Protein AF-A0A835L0Y3-F1 (afdb_monomer_lite)

Structure (mmCIF, N/CA/C/O backbone):
data_AF-A0A835L0Y3-F1
#
_entry.id   AF-A0A835L0Y3-F1
#
loop_
_atom_site.group_PDB
_atom_site.id
_atom_site.type_symbol
_atom_site.label_atom_id
_atom_site.label_alt_id
_atom_site.label_comp_id
_atom_site.label_asym_id
_atom_site.label_entity_id
_atom_site.label_seq_id
_atom_site.pdbx_PDB_ins_code
_atom_site.Cartn_x
_atom_site.Cartn_y
_atom_site.Cartn_z
_atom_site.occupancy
_atom_site.B_iso_or_equiv
_atom_site.auth_seq_id
_atom_site.auth_comp_id
_atom_site.auth_asym_id
_atom_site.auth_atom_id
_atom_site.pdbx_PDB_model_num
ATOM 1 N N . MET A 1 1 ? 24.822 -37.775 37.717 1.00 41.75 1 MET A N 1
ATOM 2 C CA . MET A 1 1 ? 25.473 -37.536 36.412 1.00 41.75 1 MET A CA 1
ATOM 3 C C . MET A 1 1 ? 24.398 -37.108 35.426 1.00 41.75 1 MET A C 1
ATOM 5 O O . MET A 1 1 ? 23.699 -37.957 34.896 1.00 41.75 1 MET A O 1
ATOM 9 N N . VAL A 1 2 ? 24.185 -35.800 35.273 1.00 48.69 2 VAL A N 1
ATOM 10 C CA . VAL A 1 2 ? 23.229 -35.244 34.305 1.00 48.69 2 VAL A CA 1
ATOM 11 C C . VAL A 1 2 ? 24.049 -34.818 33.095 1.00 48.69 2 VAL A C 1
ATOM 13 O O . VAL A 1 2 ? 24.889 -33.929 33.202 1.00 48.69 2 VAL A O 1
ATOM 16 N N . SER A 1 3 ? 23.870 -35.532 31.986 1.00 48.91 3 SER A N 1
ATOM 17 C CA . SER A 1 3 ? 24.517 -35.247 30.707 1.00 48.91 3 SER A CA 1
ATOM 18 C C . SER A 1 3 ? 24.007 -33.905 30.180 1.00 48.91 3 SER A C 1
ATOM 20 O O . SER A 1 3 ? 22.864 -33.796 29.741 1.00 48.91 3 SER A O 1
ATOM 22 N N . SER A 1 4 ? 24.832 -32.862 30.273 1.00 51.03 4 SER A N 1
ATOM 23 C CA . SER A 1 4 ? 24.594 -31.594 29.589 1.00 51.03 4 SER A CA 1
ATOM 24 C C . SER A 1 4 ? 24.910 -31.790 28.107 1.00 51.03 4 SER A C 1
ATOM 26 O O . SER A 1 4 ? 26.070 -31.702 27.699 1.00 51.03 4 SER A O 1
ATOM 28 N N . SER A 1 5 ? 23.890 -32.096 27.304 1.00 54.34 5 SER A N 1
ATOM 29 C CA . SER A 1 5 ? 23.993 -32.109 25.847 1.00 54.34 5 SER A CA 1
ATOM 30 C C . SER A 1 5 ? 24.332 -30.700 25.363 1.00 54.34 5 SER A C 1
ATOM 32 O O . SER A 1 5 ? 23.491 -29.801 25.364 1.00 54.34 5 SER A O 1
ATOM 34 N N . VAL A 1 6 ? 25.592 -30.496 24.989 1.00 60.16 6 VAL A N 1
ATOM 35 C CA . VAL A 1 6 ? 26.064 -29.274 24.341 1.00 60.16 6 VAL A CA 1
ATOM 36 C C . VAL A 1 6 ? 25.454 -29.243 22.939 1.00 60.16 6 VAL A C 1
ATOM 38 O O . VAL A 1 6 ? 25.978 -29.853 22.011 1.00 60.16 6 VAL A O 1
ATOM 41 N N . GLU A 1 7 ? 24.305 -28.583 22.793 1.00 55.34 7 GLU A N 1
ATOM 42 C CA . GLU A 1 7 ? 23.709 -28.301 21.487 1.00 55.34 7 GLU A CA 1
ATOM 43 C C . GLU A 1 7 ? 24.643 -27.365 20.713 1.00 55.34 7 GLU A C 1
ATOM 45 O O . GLU A 1 7 ? 24.802 -26.185 21.036 1.00 55.34 7 GLU A O 1
ATOM 50 N N . ALA A 1 8 ? 25.303 -27.907 19.691 1.00 58.09 8 ALA A N 1
ATOM 51 C CA . ALA A 1 8 ? 26.101 -27.115 18.772 1.00 58.09 8 ALA A CA 1
ATOM 52 C C . ALA A 1 8 ? 25.169 -26.181 17.969 1.00 58.09 8 ALA A C 1
ATOM 54 O O . ALA A 1 8 ? 24.227 -26.662 17.333 1.00 58.09 8 ALA A O 1
ATOM 55 N N . PRO A 1 9 ? 25.398 -24.854 17.964 1.00 58.94 9 PRO A N 1
ATOM 56 C CA . PRO A 1 9 ? 24.519 -23.923 17.269 1.00 58.94 9 PRO A CA 1
ATOM 57 C C . PRO A 1 9 ? 24.603 -24.130 15.750 1.00 58.94 9 PRO A C 1
ATOM 59 O O . PRO A 1 9 ? 25.659 -23.946 15.140 1.00 58.94 9 PRO A O 1
ATOM 62 N N . LEU A 1 10 ? 23.473 -24.484 15.131 1.00 49.91 10 LEU A N 1
ATOM 63 C CA . LEU A 1 10 ? 23.337 -24.617 13.679 1.00 49.91 10 LEU A CA 1
ATOM 64 C C . LEU A 1 10 ? 23.513 -23.247 13.000 1.00 49.91 10 LEU A C 1
ATOM 66 O O . LEU A 1 10 ? 22.610 -22.410 12.987 1.00 49.91 10 LEU A O 1
ATOM 70 N N . LYS A 1 11 ? 24.692 -23.008 12.418 1.00 56.66 11 LYS A N 1
ATOM 71 C CA . LYS A 1 11 ? 24.980 -21.814 11.611 1.00 56.66 11 LYS A CA 1
ATOM 72 C C . LYS A 1 11 ? 24.536 -22.035 10.167 1.00 56.66 11 LYS A C 1
ATOM 74 O O . LYS A 1 11 ? 25.288 -22.560 9.350 1.00 56.66 11 LYS A O 1
ATOM 79 N N . PHE A 1 12 ? 23.325 -21.599 9.831 1.00 63.28 12 PHE A N 1
ATOM 80 C CA . PHE A 1 12 ? 22.887 -21.532 8.438 1.00 63.28 12 PHE A CA 1
ATOM 81 C C . PHE A 1 12 ? 23.390 -20.251 7.774 1.00 63.28 12 PHE A C 1
ATOM 83 O O . PHE A 1 12 ? 22.992 -19.144 8.133 1.00 63.28 12 PHE A O 1
ATOM 90 N N . HIS A 1 13 ? 24.247 -20.404 6.767 1.00 63.25 13 HIS A N 1
ATOM 91 C CA . HIS A 1 13 ? 24.752 -19.285 5.982 1.00 63.25 13 HIS A CA 1
ATOM 92 C C . HIS A 1 13 ? 23.723 -18.901 4.905 1.00 63.25 13 HIS A C 1
ATOM 94 O O . HIS A 1 13 ? 23.598 -19.570 3.877 1.00 63.25 13 HIS A O 1
ATOM 100 N N . LEU A 1 14 ? 22.957 -17.826 5.119 1.00 67.31 14 LEU A N 1
ATOM 101 C CA . LEU A 1 14 ? 21.959 -17.390 4.136 1.00 67.31 14 LEU A CA 1
ATOM 102 C C . LEU A 1 14 ? 22.608 -16.733 2.905 1.00 67.31 14 LEU A C 1
ATOM 104 O O . LEU A 1 14 ? 23.355 -15.748 3.000 1.00 67.31 14 LEU A O 1
ATOM 108 N N . LYS A 1 15 ? 22.249 -17.236 1.716 1.00 74.88 15 LYS A N 1
ATOM 109 C CA . LYS A 1 15 ? 22.626 -16.638 0.426 1.00 74.88 15 LYS A CA 1
ATOM 110 C C . LYS A 1 15 ? 22.086 -15.199 0.323 1.00 74.88 15 LYS A C 1
ATOM 112 O O . LYS A 1 15 ? 20.964 -14.903 0.727 1.00 74.88 15 LYS A O 1
ATOM 117 N N . LYS A 1 16 ? 22.893 -14.301 -0.257 1.00 72.25 16 LYS A N 1
ATOM 118 C CA . LYS A 1 16 ? 22.625 -12.855 -0.427 1.00 72.25 16 LYS A CA 1
ATOM 119 C C . LYS A 1 16 ? 21.210 -12.481 -0.936 1.00 72.25 16 LYS A C 1
ATOM 121 O O . LYS A 1 16 ? 20.654 -11.548 -0.365 1.00 72.25 16 LYS A O 1
ATOM 126 N N . PRO A 1 17 ? 20.592 -13.173 -1.918 1.00 59.88 17 PRO A N 1
ATOM 127 C CA . PRO A 1 17 ? 19.244 -12.813 -2.380 1.00 59.88 17 PRO A CA 1
ATOM 128 C C . PRO A 1 17 ? 18.149 -13.094 -1.341 1.00 59.88 17 PRO A C 1
ATOM 130 O O . PRO A 1 17 ? 17.246 -12.284 -1.163 1.00 59.88 17 PRO A O 1
ATOM 133 N N . ILE A 1 18 ? 18.269 -14.186 -0.581 1.00 61.81 18 ILE A N 1
ATOM 134 C CA . ILE A 1 18 ? 17.308 -14.539 0.475 1.00 61.81 18 ILE A CA 1
ATOM 135 C C . ILE A 1 18 ? 17.355 -13.480 1.590 1.00 61.81 18 ILE A C 1
ATOM 137 O O . ILE A 1 18 ? 16.333 -13.062 2.117 1.00 61.81 18 ILE A O 1
ATOM 141 N N . ARG A 1 19 ? 18.542 -12.944 1.886 1.00 67.75 19 ARG A N 1
ATOM 142 C CA . ARG A 1 19 ? 18.742 -11.865 2.868 1.00 67.75 19 ARG A CA 1
ATOM 143 C C . ARG A 1 19 ? 18.022 -10.566 2.502 1.00 67.75 19 ARG A C 1
ATOM 145 O O . ARG A 1 19 ? 17.471 -9.910 3.379 1.00 67.75 19 ARG A O 1
ATOM 152 N N . GLN A 1 20 ? 18.033 -10.198 1.221 1.00 65.25 20 GLN A N 1
ATOM 153 C CA . GLN A 1 20 ? 17.333 -9.004 0.739 1.00 65.25 20 GLN A CA 1
ATOM 154 C C . GLN A 1 20 ? 15.809 -9.164 0.819 1.00 65.25 20 GLN A C 1
ATOM 156 O O . GLN A 1 20 ? 15.119 -8.175 1.042 1.00 65.25 20 GLN A O 1
ATOM 161 N N . LEU A 1 21 ? 15.303 -10.400 0.732 1.00 61.97 21 LEU A N 1
ATOM 162 C CA . LEU A 1 21 ? 13.888 -10.720 0.925 1.00 61.97 21 LEU A CA 1
ATOM 163 C C . LEU A 1 21 ? 13.442 -10.535 2.389 1.00 61.97 21 LEU A C 1
ATOM 165 O O . LEU A 1 21 ? 12.365 -10.007 2.650 1.00 61.97 21 LEU A O 1
ATOM 169 N N . PHE A 1 22 ? 14.279 -10.931 3.355 1.00 62.97 22 PHE A N 1
ATOM 170 C CA . PHE A 1 22 ? 13.929 -10.883 4.782 1.00 62.97 22 PHE A CA 1
ATOM 171 C C . PHE A 1 22 ? 14.139 -9.520 5.446 1.00 62.97 22 PHE A C 1
ATOM 173 O O . PHE A 1 22 ? 13.578 -9.284 6.510 1.00 62.97 22 PHE A O 1
ATOM 180 N N . TYR A 1 23 ? 14.907 -8.609 4.848 1.00 64.06 23 TYR A N 1
ATOM 181 C CA . TYR A 1 23 ? 15.166 -7.278 5.411 1.00 64.06 23 TYR A CA 1
ATOM 182 C C . TYR A 1 23 ? 13.898 -6.439 5.686 1.00 64.06 23 TYR A C 1
ATOM 184 O O . TYR A 1 23 ? 13.753 -5.944 6.805 1.00 64.06 23 TYR A O 1
ATOM 192 N N . PRO A 1 24 ? 12.946 -6.299 4.741 1.00 55.53 24 PRO A N 1
ATOM 193 C CA . PRO A 1 24 ? 11.691 -5.585 4.991 1.00 55.53 24 PRO A CA 1
ATOM 194 C C . PRO A 1 24 ? 10.807 -6.303 6.019 1.00 55.53 24 PRO A C 1
ATOM 196 O O . PRO A 1 24 ? 10.151 -5.647 6.820 1.00 55.53 24 PRO A O 1
ATOM 199 N N . PHE A 1 25 ? 10.846 -7.638 6.062 1.00 54.88 25 PHE A N 1
ATOM 200 C CA . PHE A 1 25 ? 10.122 -8.434 7.057 1.00 54.88 25 PHE A CA 1
ATOM 201 C C . PHE A 1 25 ? 10.717 -8.284 8.465 1.00 54.88 25 PHE A C 1
ATOM 203 O O . PHE A 1 25 ? 9.983 -8.187 9.441 1.00 54.88 25 PHE A O 1
ATOM 210 N N . HIS A 1 26 ? 12.046 -8.215 8.574 1.00 62.00 26 HIS A N 1
ATOM 211 C CA . HIS A 1 26 ? 12.768 -7.940 9.815 1.00 62.00 26 HIS A CA 1
ATOM 212 C C . HIS A 1 26 ? 12.519 -6.505 10.293 1.00 62.00 26 HIS A C 1
ATOM 214 O O . HIS A 1 26 ? 12.329 -6.291 11.485 1.00 62.00 26 HIS A O 1
ATOM 220 N N . LEU A 1 27 ? 12.451 -5.532 9.375 1.00 59.28 27 LEU A N 1
ATOM 221 C CA . LEU A 1 27 ? 12.036 -4.161 9.681 1.00 59.28 27 LEU A CA 1
ATOM 222 C C . LEU A 1 27 ? 10.593 -4.128 10.206 1.00 59.28 27 LEU A C 1
ATOM 224 O O . LEU A 1 27 ? 10.334 -3.494 11.222 1.00 59.28 27 LEU A O 1
ATOM 228 N N . LEU A 1 28 ? 9.674 -4.860 9.566 1.00 50.12 28 LEU A N 1
ATOM 229 C CA . LEU A 1 28 ? 8.293 -5.001 10.030 1.00 50.12 28 LEU A CA 1
ATOM 230 C C . LEU A 1 28 ? 8.248 -5.637 11.427 1.00 50.12 28 LEU A C 1
ATOM 232 O O . LEU A 1 28 ? 7.673 -5.059 12.336 1.00 50.12 28 LEU A O 1
ATOM 236 N N . LEU A 1 29 ? 8.910 -6.775 11.642 1.00 57.97 29 LEU A N 1
ATOM 237 C CA . LEU A 1 29 ? 8.984 -7.454 12.946 1.00 57.97 29 LEU A CA 1
ATOM 238 C C . LEU A 1 29 ? 9.606 -6.577 14.044 1.00 57.97 29 LEU A C 1
ATOM 240 O O . LEU A 1 29 ? 9.209 -6.677 15.205 1.00 57.97 29 LEU A O 1
ATOM 244 N N . PHE A 1 30 ? 10.557 -5.716 13.676 1.00 59.00 30 PHE A N 1
ATOM 245 C CA . PHE A 1 30 ? 11.152 -4.717 14.559 1.00 59.00 30 PHE A CA 1
ATOM 246 C C . PHE A 1 30 ? 10.149 -3.610 14.921 1.00 59.00 30 PHE A C 1
ATOM 248 O O . PHE A 1 30 ? 10.038 -3.252 16.090 1.00 59.00 30 PHE A O 1
ATOM 255 N N . ILE A 1 31 ? 9.363 -3.129 13.950 1.00 50.25 31 ILE A N 1
ATOM 256 C CA . ILE A 1 31 ? 8.259 -2.177 14.165 1.00 50.25 31 ILE A CA 1
ATOM 257 C C . ILE A 1 31 ? 7.150 -2.802 15.032 1.00 50.25 31 ILE A C 1
ATOM 259 O O . ILE A 1 31 ? 6.612 -2.139 15.914 1.00 50.25 31 ILE A O 1
ATOM 263 N N . PHE A 1 32 ? 6.857 -4.092 14.844 1.00 51.88 32 PHE A N 1
ATOM 264 C CA . PHE A 1 32 ? 5.859 -4.856 15.604 1.00 51.88 32 PHE A CA 1
ATOM 265 C C . PHE A 1 32 ? 6.377 -5.412 16.944 1.00 51.88 32 PHE A C 1
ATOM 267 O O . PHE A 1 32 ? 5.708 -6.240 17.560 1.00 51.88 32 PHE A O 1
ATOM 274 N N . LEU A 1 33 ? 7.546 -4.955 17.421 1.00 54.12 33 LEU A N 1
ATOM 275 C CA . LEU A 1 33 ? 8.107 -5.257 18.750 1.00 54.12 33 LEU A CA 1
ATOM 276 C C . LEU A 1 33 ? 8.243 -6.759 19.080 1.00 54.12 33 LEU A C 1
ATOM 278 O O . LEU A 1 33 ? 8.317 -7.131 20.251 1.00 54.12 33 LEU A O 1
ATOM 282 N N . SER A 1 34 ? 8.313 -7.640 18.077 1.00 53.84 34 SER A N 1
ATOM 283 C CA . SER A 1 34 ? 8.448 -9.085 18.308 1.00 53.84 34 SER A CA 1
ATOM 284 C C . SER A 1 34 ? 9.424 -9.782 17.350 1.00 53.84 34 SER A C 1
ATOM 286 O O . SER A 1 34 ? 9.078 -10.780 16.708 1.00 53.84 34 SER A O 1
ATOM 288 N N . PRO A 1 35 ? 10.683 -9.318 17.225 1.00 57.19 35 PRO A N 1
ATOM 289 C CA . PRO A 1 35 ? 11.667 -10.075 16.476 1.00 57.19 35 PRO A CA 1
ATOM 290 C C . PRO A 1 35 ? 12.078 -11.298 17.308 1.00 57.19 35 PRO A C 1
ATOM 292 O O . PRO A 1 35 ? 12.891 -11.201 18.224 1.00 57.19 35 PRO A O 1
ATOM 295 N N . LYS A 1 36 ? 11.547 -12.485 16.990 1.00 59.06 36 LYS A N 1
ATOM 296 C CA . LYS A 1 36 ? 12.079 -13.757 17.530 1.00 59.06 36 LYS A CA 1
ATOM 297 C C . LYS A 1 36 ? 13.539 -13.997 17.113 1.00 59.06 36 LYS A C 1
ATOM 299 O O . LYS A 1 36 ? 14.266 -14.718 17.794 1.00 59.06 36 LYS A O 1
ATOM 304 N N . PHE A 1 37 ? 13.975 -13.363 16.027 1.00 65.88 37 PHE A N 1
ATOM 305 C CA . PHE A 1 37 ? 15.277 -13.573 15.410 1.00 65.88 37 PHE A CA 1
ATOM 306 C C . PHE A 1 37 ? 15.929 -12.240 15.051 1.00 65.88 37 PHE A C 1
ATOM 308 O O . PHE A 1 37 ? 15.254 -11.343 14.548 1.00 65.88 37 PHE A O 1
ATOM 315 N N . LEU A 1 38 ? 17.234 -12.135 15.293 1.00 70.81 38 LEU A N 1
ATOM 316 C CA . LEU A 1 38 ? 18.065 -10.990 14.943 1.00 70.81 38 LEU A CA 1
ATOM 317 C C . LEU A 1 38 ? 19.067 -11.430 13.878 1.00 70.81 38 LEU A C 1
ATOM 319 O O . LEU A 1 38 ? 19.721 -12.463 14.023 1.00 70.81 38 LEU A O 1
ATOM 323 N N . ILE A 1 39 ? 19.177 -10.667 12.794 1.00 71.62 39 ILE A N 1
ATOM 324 C CA . ILE A 1 39 ? 20.156 -10.945 11.739 1.00 71.62 39 ILE A CA 1
ATOM 325 C C . ILE A 1 39 ? 21.363 -10.034 11.970 1.00 71.62 39 ILE A C 1
ATOM 327 O O . ILE A 1 39 ? 21.344 -8.871 11.574 1.00 71.62 39 ILE A O 1
ATOM 331 N N . ILE A 1 40 ? 22.407 -10.562 12.612 1.00 76.94 40 ILE A N 1
ATOM 332 C CA . ILE A 1 40 ? 23.705 -9.888 12.776 1.00 76.94 40 ILE A CA 1
ATOM 333 C C . ILE A 1 40 ? 24.759 -10.701 12.026 1.00 76.94 40 ILE A C 1
ATOM 335 O O . ILE A 1 40 ? 24.821 -11.923 12.157 1.00 76.94 40 ILE A O 1
ATOM 339 N N . ASP A 1 41 ? 25.562 -10.027 11.202 1.00 77.31 41 ASP A N 1
ATOM 340 C CA . ASP A 1 41 ? 26.718 -10.609 10.507 1.00 77.31 41 ASP A CA 1
ATOM 341 C C . ASP A 1 41 ? 26.416 -11.908 9.743 1.00 77.31 41 ASP A C 1
ATOM 343 O O . ASP A 1 41 ? 27.164 -12.884 9.771 1.00 77.31 41 ASP A O 1
ATOM 347 N N . ASN A 1 42 ? 25.300 -11.910 9.007 1.00 73.94 42 ASN A N 1
ATOM 348 C CA . ASN A 1 42 ? 24.834 -13.030 8.175 1.00 73.94 42 ASN A CA 1
ATOM 349 C C . ASN A 1 42 ? 24.405 -14.289 8.942 1.00 73.94 42 ASN A C 1
ATOM 351 O O . ASN A 1 42 ? 24.112 -15.300 8.302 1.00 73.94 42 ASN A O 1
ATOM 355 N N . CYS A 1 43 ? 24.325 -14.229 10.270 1.00 67.00 43 CYS A N 1
ATOM 356 C CA . CYS A 1 43 ? 23.800 -15.302 11.101 1.00 67.00 43 CYS A CA 1
ATOM 357 C C . CYS A 1 43 ? 22.434 -14.905 11.668 1.00 67.00 43 CYS A C 1
ATOM 359 O O . CYS A 1 43 ? 22.235 -13.780 12.124 1.00 67.00 43 CYS A O 1
ATOM 361 N N . ILE A 1 44 ? 21.490 -15.847 11.639 1.00 68.62 44 ILE A N 1
ATOM 362 C CA . ILE A 1 44 ? 20.220 -15.721 12.355 1.00 68.62 44 ILE A CA 1
ATOM 363 C C . ILE A 1 44 ? 20.493 -16.165 13.788 1.00 68.62 44 ILE A C 1
ATOM 365 O O . ILE A 1 44 ? 20.689 -17.353 14.041 1.00 68.62 44 ILE A O 1
ATOM 369 N N . THR A 1 45 ? 20.549 -15.221 14.719 1.00 70.06 45 THR A N 1
ATOM 370 C CA . THR A 1 45 ? 20.686 -15.523 16.144 1.00 70.06 45 THR A CA 1
ATOM 371 C C . THR A 1 45 ? 19.340 -15.326 16.834 1.00 70.06 45 THR A C 1
ATOM 373 O O . THR A 1 45 ? 18.594 -14.386 16.547 1.00 70.06 45 THR A O 1
ATOM 376 N N . ALA A 1 46 ? 18.979 -16.260 17.717 1.00 67.69 46 ALA A N 1
ATOM 377 C CA . ALA A 1 46 ? 17.803 -16.098 18.562 1.00 67.69 46 ALA A CA 1
ATOM 378 C C . ALA A 1 46 ? 18.028 -14.894 19.484 1.00 67.69 46 ALA A C 1
ATOM 380 O O . ALA A 1 46 ? 19.103 -14.748 20.074 1.00 67.69 46 ALA A O 1
ATOM 381 N N . ASN A 1 47 ? 17.032 -14.014 19.584 1.00 67.62 47 ASN A N 1
ATOM 382 C CA . ASN A 1 47 ? 17.171 -12.807 20.386 1.00 67.62 47 ASN A CA 1
ATOM 383 C C . ASN A 1 47 ? 17.391 -13.161 21.864 1.00 67.62 47 ASN A C 1
ATOM 385 O O . ASN A 1 47 ? 16.642 -13.935 22.459 1.00 67.62 47 ASN A O 1
ATOM 389 N N . GLY A 1 48 ? 18.439 -12.594 22.464 1.00 70.50 48 GLY A N 1
ATOM 390 C CA . GLY A 1 48 ? 18.771 -12.846 23.864 1.00 70.50 48 GLY A CA 1
ATOM 391 C C . GLY A 1 48 ? 17.713 -12.285 24.820 1.00 70.50 48 GLY A C 1
ATOM 392 O O . GLY A 1 48 ? 17.033 -11.306 24.506 1.00 70.50 48 GLY A O 1
ATOM 393 N N . LYS A 1 49 ? 17.630 -12.851 26.036 1.00 69.38 49 LYS A N 1
ATOM 394 C CA . LYS A 1 49 ? 16.680 -12.444 27.098 1.00 69.38 49 LYS A CA 1
ATOM 395 C C . LYS A 1 49 ? 16.596 -10.921 27.314 1.00 69.38 49 LYS A C 1
ATOM 397 O O . LYS A 1 49 ? 15.530 -10.416 27.641 1.00 69.38 49 LYS A O 1
ATOM 402 N N . ARG A 1 50 ? 17.688 -10.177 27.083 1.00 71.25 50 ARG A N 1
ATOM 403 C CA . ARG A 1 50 ? 17.737 -8.707 27.204 1.00 71.25 50 ARG A CA 1
ATOM 404 C C . ARG A 1 50 ? 16.813 -7.978 26.223 1.00 71.25 50 ARG A C 1
ATOM 406 O O . ARG A 1 50 ? 16.134 -7.050 26.640 1.00 71.25 50 ARG A O 1
ATOM 413 N N . VAL A 1 51 ? 16.750 -8.403 24.959 1.00 65.88 51 VAL A N 1
ATOM 414 C CA . VAL A 1 51 ? 15.880 -7.766 23.951 1.00 65.88 51 VAL A CA 1
ATOM 415 C C . VAL A 1 51 ? 14.414 -8.001 24.305 1.00 65.88 51 VAL A C 1
ATOM 417 O O . VAL A 1 51 ? 13.636 -7.058 24.278 1.00 65.88 51 VAL A O 1
ATOM 420 N N . CYS A 1 52 ? 14.078 -9.214 24.761 1.00 60.44 52 CYS A N 1
ATOM 421 C CA . CYS A 1 52 ? 12.734 -9.561 25.224 1.00 60.44 52 CYS A CA 1
ATOM 422 C C . CYS A 1 52 ? 12.280 -8.702 26.419 1.00 60.44 52 CYS A C 1
ATOM 424 O O . CYS A 1 52 ? 11.120 -8.297 26.479 1.00 60.44 52 CYS A O 1
ATOM 426 N N . ILE A 1 53 ? 13.189 -8.398 27.354 1.00 75.25 53 ILE A N 1
ATOM 427 C CA . ILE A 1 53 ? 12.913 -7.524 28.505 1.00 75.25 53 ILE A CA 1
ATOM 428 C C . ILE A 1 53 ? 12.675 -6.080 28.045 1.00 75.25 53 ILE A C 1
ATOM 430 O O . ILE A 1 53 ? 11.716 -5.459 28.489 1.00 75.25 53 ILE A O 1
ATOM 434 N N . VAL A 1 54 ? 13.492 -5.554 27.126 1.00 75.62 54 VAL A N 1
ATOM 435 C CA . VAL A 1 54 ? 13.313 -4.192 26.587 1.00 75.62 54 VAL A CA 1
ATOM 436 C C . VAL A 1 54 ? 11.984 -4.064 25.839 1.00 75.62 54 VAL A C 1
ATOM 438 O O . VAL A 1 54 ? 11.252 -3.102 26.060 1.00 75.62 54 VAL A O 1
ATOM 441 N N . THR A 1 55 ? 11.617 -5.051 25.016 1.00 59.66 55 THR A N 1
ATOM 442 C CA . THR A 1 55 ? 10.309 -5.069 24.343 1.00 59.66 55 THR A CA 1
ATOM 443 C C . THR A 1 55 ? 9.154 -5.219 25.330 1.00 59.66 55 THR A C 1
ATOM 445 O O . THR A 1 55 ? 8.154 -4.525 25.184 1.00 59.66 55 THR A O 1
ATOM 448 N N . ALA A 1 56 ? 9.286 -6.048 26.371 1.00 63.44 56 ALA A N 1
ATOM 449 C CA . ALA A 1 56 ? 8.259 -6.178 27.405 1.00 63.44 56 ALA A CA 1
ATOM 450 C C . ALA A 1 56 ? 8.055 -4.862 28.173 1.00 63.44 56 ALA A C 1
ATOM 452 O O . ALA A 1 56 ? 6.918 -4.459 28.398 1.00 63.44 56 ALA A O 1
ATOM 453 N N . LEU A 1 57 ? 9.136 -4.150 28.506 1.00 69.25 57 LEU A N 1
ATOM 454 C CA . LEU A 1 57 ? 9.068 -2.831 29.141 1.00 69.25 57 LEU A CA 1
ATOM 455 C C . LEU A 1 57 ? 8.431 -1.781 28.223 1.00 69.25 57 LEU A C 1
ATOM 457 O O . LEU A 1 57 ? 7.614 -0.992 28.691 1.00 69.25 57 LEU A O 1
ATOM 461 N N . ALA A 1 58 ? 8.735 -1.799 26.922 1.00 66.88 58 ALA A N 1
ATOM 462 C CA . ALA A 1 58 ? 8.089 -0.922 25.946 1.00 66.88 58 ALA A CA 1
ATOM 463 C C . ALA A 1 58 ? 6.581 -1.208 25.837 1.00 66.88 58 ALA A C 1
ATOM 465 O O . ALA A 1 58 ? 5.777 -0.279 25.836 1.00 66.88 58 ALA A O 1
ATOM 466 N N . VAL A 1 59 ? 6.181 -2.482 25.821 1.00 58.22 59 VAL A N 1
ATOM 467 C CA . VAL A 1 59 ? 4.768 -2.889 25.805 1.00 58.22 59 VAL A CA 1
ATOM 468 C C . VAL A 1 59 ? 4.063 -2.481 27.101 1.00 58.22 59 VAL A C 1
ATOM 470 O O . VAL A 1 59 ? 2.989 -1.893 27.038 1.00 58.22 59 VAL A O 1
ATOM 473 N N . ILE A 1 60 ? 4.673 -2.697 28.271 1.00 63.53 60 ILE A N 1
ATOM 474 C CA . ILE A 1 60 ? 4.134 -2.252 29.568 1.00 63.53 60 ILE A CA 1
ATOM 475 C C . ILE A 1 60 ? 3.990 -0.726 29.610 1.00 63.53 60 ILE A C 1
ATOM 477 O O . ILE A 1 60 ? 2.987 -0.219 30.113 1.00 63.53 60 ILE A O 1
ATOM 481 N N . PHE A 1 61 ? 4.946 0.014 29.049 1.00 70.31 61 PHE A N 1
ATOM 482 C CA . PHE A 1 61 ? 4.883 1.469 28.935 1.00 70.31 61 PHE A CA 1
ATOM 483 C C . PHE A 1 61 ? 3.732 1.917 28.023 1.00 70.31 61 PHE A C 1
ATOM 485 O O . PHE A 1 61 ? 2.951 2.786 28.406 1.00 70.31 61 PHE A O 1
ATOM 492 N N . PHE A 1 62 ? 3.547 1.270 26.869 1.00 58.41 62 PHE A N 1
ATOM 493 C CA . PHE A 1 62 ? 2.411 1.523 25.976 1.00 58.41 62 PHE A CA 1
ATOM 494 C C . PHE A 1 62 ? 1.065 1.184 26.630 1.00 58.41 62 PHE A C 1
ATOM 496 O O . PHE A 1 62 ? 0.132 1.984 26.556 1.00 58.41 62 PHE A O 1
ATOM 503 N N . ILE A 1 63 ? 0.957 0.046 27.322 1.00 53.59 63 ILE A N 1
ATOM 504 C CA . ILE A 1 63 ? -0.244 -0.344 28.074 1.00 53.59 63 ILE A CA 1
ATOM 505 C C . ILE A 1 63 ? -0.528 0.674 29.183 1.00 53.59 63 ILE A C 1
ATOM 507 O O . ILE A 1 63 ? -1.661 1.129 29.310 1.00 53.59 63 ILE A O 1
ATOM 511 N N . SER A 1 64 ? 0.494 1.110 29.923 1.00 61.44 64 SER A N 1
ATOM 512 C CA . SER A 1 64 ? 0.359 2.121 30.980 1.00 61.44 64 SER A CA 1
ATOM 513 C C . SER A 1 64 ? -0.084 3.477 30.425 1.00 61.44 64 SER A C 1
ATOM 515 O O . SER A 1 64 ? -0.970 4.107 30.996 1.00 61.44 64 SER A O 1
ATOM 517 N N . ILE A 1 65 ? 0.447 3.905 29.273 1.00 60.66 65 ILE A N 1
ATOM 518 C CA . ILE A 1 65 ? -0.014 5.107 28.559 1.00 60.66 65 ILE A CA 1
ATOM 519 C C . ILE A 1 65 ? -1.477 4.960 28.129 1.00 60.66 65 ILE A C 1
ATOM 521 O O . ILE A 1 65 ? -2.258 5.902 28.249 1.00 60.66 65 ILE A O 1
ATOM 525 N N . THR A 1 66 ? -1.871 3.785 27.645 1.00 46.88 66 THR A N 1
ATOM 526 C CA . THR A 1 66 ? -3.241 3.525 27.181 1.00 46.88 66 THR A CA 1
ATOM 527 C C . THR A 1 66 ? -4.227 3.495 28.354 1.00 46.88 66 THR A C 1
ATOM 529 O O . THR A 1 66 ? -5.306 4.078 28.272 1.00 46.88 66 THR A O 1
ATOM 532 N N . PHE A 1 67 ? -3.822 2.919 29.487 1.00 49.94 67 PHE A N 1
ATOM 533 C CA . PHE A 1 67 ? -4.577 2.909 30.739 1.00 49.94 67 PHE A CA 1
ATOM 534 C C . PHE A 1 67 ? -4.692 4.315 31.351 1.00 49.94 67 PHE A C 1
ATOM 536 O O . PHE A 1 67 ? -5.769 4.725 31.779 1.00 49.94 67 PHE A O 1
ATOM 543 N N . TYR A 1 68 ? -3.620 5.112 31.297 1.00 55.69 68 TYR A N 1
ATOM 544 C CA . TYR A 1 68 ? -3.632 6.522 31.694 1.00 55.69 68 TYR A CA 1
ATOM 545 C C . TYR A 1 68 ? -4.574 7.355 30.811 1.00 55.69 68 TYR A C 1
ATOM 547 O O . TYR A 1 68 ? -5.342 8.173 31.313 1.00 55.69 68 TYR A O 1
ATOM 555 N N . ARG A 1 69 ? -4.600 7.096 29.496 1.00 48.91 69 ARG A N 1
ATOM 556 C CA . ARG A 1 69 ? -5.551 7.711 28.550 1.00 48.91 69 ARG A CA 1
ATOM 557 C C . ARG A 1 69 ? -7.003 7.319 28.824 1.00 48.91 69 ARG A C 1
ATOM 559 O O . ARG A 1 69 ? -7.887 8.158 28.668 1.00 48.91 69 ARG A O 1
ATOM 566 N N . PHE A 1 70 ? -7.247 6.086 29.260 1.00 46.47 70 PHE A N 1
ATOM 567 C CA . PHE A 1 70 ? -8.569 5.615 29.674 1.00 46.47 70 PHE A CA 1
ATOM 568 C C . PHE A 1 70 ? -9.032 6.277 30.982 1.00 46.47 70 PHE A C 1
ATOM 570 O O . PHE A 1 70 ? -10.175 6.725 31.076 1.00 46.47 70 PHE A O 1
ATOM 577 N N . ALA A 1 71 ? -8.136 6.441 31.960 1.00 51.50 71 ALA A N 1
ATOM 578 C CA . ALA A 1 71 ? -8.406 7.193 33.188 1.00 51.50 71 ALA A CA 1
ATOM 579 C C . ALA A 1 71 ? -8.669 8.688 32.914 1.00 51.50 71 ALA A C 1
ATOM 581 O O . ALA A 1 71 ? -9.508 9.311 33.564 1.00 51.50 71 ALA A O 1
ATOM 582 N N . LEU A 1 72 ? -8.034 9.246 31.879 1.00 49.06 72 LEU A N 1
ATOM 583 C CA . LEU A 1 72 ? -8.295 10.597 31.384 1.00 49.06 72 LEU A CA 1
ATOM 584 C C . LEU A 1 72 ? -9.665 10.745 30.681 1.00 49.06 72 LEU A C 1
ATOM 586 O O . LEU A 1 72 ? -10.037 11.870 30.349 1.00 49.06 72 LEU A O 1
ATOM 590 N N . SER A 1 73 ? -10.432 9.661 30.462 1.00 48.66 73 SER A N 1
ATOM 591 C CA . SER A 1 73 ? -11.638 9.620 29.604 1.00 48.66 73 SER A CA 1
ATOM 592 C C . SER A 1 73 ? -12.781 10.586 29.973 1.00 48.66 73 SER A C 1
ATOM 594 O O . SER A 1 73 ? -13.636 10.878 29.138 1.00 48.66 73 SER A O 1
ATOM 596 N N . LYS A 1 74 ? -12.761 11.189 31.170 1.00 50.62 74 LYS A N 1
ATOM 597 C CA . LYS A 1 74 ? -13.675 12.286 31.553 1.00 50.62 74 LYS A CA 1
ATOM 598 C C . LYS A 1 74 ? -13.210 13.696 31.126 1.00 50.62 74 LYS A C 1
ATOM 600 O O . LYS A 1 74 ? -14.040 14.587 31.006 1.00 50.62 74 LYS A O 1
ATOM 605 N N . ILE A 1 75 ? -11.921 13.887 30.825 1.00 54.47 75 ILE A N 1
ATOM 606 C CA . ILE A 1 75 ? -11.287 15.098 30.236 1.00 54.47 75 ILE A CA 1
ATOM 607 C C . ILE A 1 75 ? -11.116 14.952 28.698 1.00 54.47 75 ILE A C 1
ATOM 609 O O . ILE A 1 75 ? -10.879 15.902 27.953 1.00 54.47 75 ILE A O 1
ATOM 613 N N . VAL A 1 76 ? -11.296 13.732 28.198 1.00 48.94 76 VAL A N 1
ATOM 614 C CA . VAL A 1 76 ? -10.986 13.233 26.847 1.00 48.94 76 VAL A CA 1
ATOM 615 C C . VAL A 1 76 ? -11.859 13.742 25.709 1.00 48.94 76 VAL A C 1
ATOM 617 O O . VAL A 1 76 ? -11.424 13.635 24.568 1.00 48.94 76 VAL A O 1
ATOM 620 N N . SER A 1 77 ? -13.003 14.383 25.960 1.00 55.34 77 SER A N 1
ATOM 621 C CA . SER A 1 77 ? -13.754 15.034 24.871 1.00 55.34 77 SER A CA 1
ATOM 622 C C . SER A 1 77 ? -12.899 16.076 24.141 1.00 55.34 77 SER A C 1
ATOM 624 O O . SER A 1 77 ? -12.946 16.155 22.921 1.00 55.34 77 SER A O 1
ATOM 626 N N . TRP A 1 78 ? -12.084 16.843 24.868 1.00 52.50 78 TRP A N 1
ATOM 627 C CA . TRP A 1 78 ? -11.234 17.879 24.276 1.00 52.50 78 TRP A CA 1
ATOM 628 C C . TRP A 1 78 ? -9.944 17.313 23.682 1.00 52.50 78 TRP A C 1
ATOM 630 O O . TRP A 1 78 ? -9.520 17.727 22.606 1.00 52.50 78 TRP A O 1
ATOM 640 N N . ASN A 1 79 ? -9.356 16.301 24.321 1.00 52.06 79 ASN A N 1
ATOM 641 C CA . ASN A 1 79 ? -8.141 15.667 23.811 1.00 52.06 79 ASN A CA 1
ATOM 642 C C . ASN A 1 79 ? -8.394 14.799 22.572 1.00 52.06 79 ASN A C 1
ATOM 644 O O . ASN A 1 79 ? -7.519 14.739 21.715 1.00 52.06 79 ASN A O 1
ATOM 648 N N . ILE A 1 80 ? -9.571 14.172 22.431 1.00 55.50 80 ILE A N 1
ATOM 649 C CA . ILE A 1 80 ? -9.957 13.491 21.183 1.00 55.50 80 ILE A CA 1
ATOM 650 C C . ILE A 1 80 ? -10.044 14.508 20.052 1.00 55.50 80 ILE A C 1
ATOM 652 O O . ILE A 1 80 ? -9.452 14.263 19.009 1.00 55.50 80 ILE A O 1
ATOM 656 N N . ILE A 1 81 ? -10.680 15.662 20.286 1.00 53.28 81 ILE A N 1
ATOM 657 C CA . ILE A 1 81 ? -10.795 16.733 19.287 1.00 53.28 81 ILE A CA 1
ATOM 658 C C . ILE A 1 81 ? -9.404 17.228 18.861 1.00 53.28 81 ILE A C 1
ATOM 660 O O . ILE A 1 81 ? -9.113 17.284 17.667 1.00 53.28 81 ILE A O 1
ATOM 664 N N . ILE A 1 82 ? -8.505 17.503 19.813 1.00 63.41 82 ILE A N 1
ATOM 665 C CA . ILE A 1 82 ? -7.129 17.937 19.518 1.00 63.41 82 ILE A CA 1
ATOM 666 C C . ILE A 1 82 ? -6.349 16.850 18.762 1.00 63.41 82 ILE A C 1
ATOM 668 O O . ILE A 1 82 ? -5.659 17.161 17.794 1.00 63.41 82 ILE A O 1
ATOM 672 N N . LEU A 1 83 ? -6.482 15.571 19.133 1.00 58.72 83 LEU A N 1
ATOM 673 C CA . LEU A 1 83 ? -5.837 14.473 18.406 1.00 58.72 83 LEU A CA 1
ATOM 674 C C . LEU A 1 83 ? -6.392 14.294 16.996 1.00 58.72 83 LEU A C 1
ATOM 676 O O . LEU A 1 83 ? -5.601 14.064 16.085 1.00 58.72 83 LEU A O 1
ATOM 680 N N . THR A 1 84 ? -7.704 14.432 16.799 1.00 57.62 84 THR A N 1
ATOM 681 C CA . THR A 1 84 ? -8.300 14.423 15.459 1.00 57.62 84 THR A CA 1
ATOM 682 C C . THR A 1 84 ? -7.831 15.613 14.632 1.00 57.62 84 THR A C 1
ATOM 684 O O . THR A 1 84 ? -7.570 15.437 13.450 1.00 57.62 84 THR A O 1
ATOM 687 N N . ILE A 1 85 ? -7.632 16.791 15.236 1.00 58.50 85 ILE A N 1
ATOM 688 C CA . ILE A 1 85 ? -7.082 17.969 14.550 1.00 58.50 85 ILE A CA 1
ATOM 689 C C . ILE A 1 85 ? -5.612 17.750 14.172 1.00 58.50 85 ILE A C 1
ATOM 691 O O . ILE A 1 85 ? -5.231 18.053 13.048 1.00 58.50 85 ILE A O 1
ATOM 695 N N . ILE A 1 86 ? -4.787 17.190 15.063 1.00 69.06 86 ILE A N 1
ATOM 696 C CA . ILE A 1 86 ? -3.379 16.868 14.768 1.00 69.06 86 ILE A CA 1
ATOM 697 C C . ILE A 1 86 ? -3.283 15.795 13.675 1.00 69.06 86 ILE A C 1
ATOM 699 O O . ILE A 1 86 ? -2.440 15.904 12.787 1.00 69.06 86 ILE A O 1
ATOM 703 N N . TRP A 1 87 ? -4.154 14.783 13.708 1.00 70.25 87 TRP A N 1
ATOM 704 C CA . TRP A 1 87 ? -4.259 13.777 12.648 1.00 70.25 87 TRP A CA 1
ATOM 705 C C . TRP A 1 87 ? -4.683 14.397 11.317 1.00 70.25 87 TRP A C 1
ATOM 707 O O . TRP A 1 87 ? -4.003 14.188 10.318 1.00 70.25 87 TRP A O 1
ATOM 717 N N . LEU A 1 88 ? -5.723 15.236 11.319 1.00 56.69 88 LEU A N 1
ATOM 718 C CA . LEU A 1 88 ? -6.165 15.985 10.142 1.00 56.69 88 LEU A CA 1
ATOM 719 C C . LEU A 1 88 ? -5.049 16.870 9.582 1.00 56.69 88 LEU A C 1
ATOM 721 O O . LEU A 1 88 ? -4.838 16.880 8.377 1.00 56.69 88 LEU A O 1
ATOM 725 N N . LEU A 1 89 ? -4.299 17.573 10.433 1.00 59.81 89 LEU A N 1
ATOM 726 C CA . LEU A 1 89 ? -3.151 18.389 10.027 1.00 59.81 89 LEU A CA 1
ATOM 727 C C . LEU A 1 89 ? -2.038 17.541 9.416 1.00 59.81 89 LEU A C 1
ATOM 729 O O . LEU A 1 89 ? -1.524 17.890 8.357 1.00 59.81 89 LEU A O 1
ATOM 733 N N . LYS A 1 90 ? -1.687 16.415 10.045 1.00 75.31 90 LYS A N 1
ATOM 734 C CA . LYS A 1 90 ? -0.703 15.473 9.500 1.00 75.31 90 LYS A CA 1
ATOM 735 C C . LYS A 1 90 ? -1.148 14.964 8.131 1.00 75.31 90 LYS A C 1
ATOM 737 O O . LYS A 1 90 ? -0.328 14.911 7.222 1.00 75.31 90 LYS A O 1
ATOM 742 N N . ASP A 1 91 ? -2.424 14.635 7.972 1.00 60.69 91 ASP A N 1
ATOM 743 C CA . ASP A 1 91 ? -2.966 14.132 6.714 1.00 60.69 91 ASP A CA 1
ATOM 744 C C . ASP A 1 91 ? -3.091 15.222 5.646 1.00 60.69 91 ASP A C 1
ATOM 746 O O . ASP A 1 91 ? -2.828 14.951 4.480 1.00 60.69 91 ASP A O 1
ATOM 750 N N . ILE A 1 92 ? -3.403 16.468 6.014 1.00 58.09 92 ILE A N 1
ATOM 751 C CA . ILE A 1 92 ? -3.341 17.616 5.098 1.00 58.09 92 ILE A CA 1
ATOM 752 C C . ILE A 1 92 ? -1.904 17.821 4.621 1.00 58.09 92 ILE A C 1
ATOM 754 O O . ILE A 1 92 ? -1.683 17.954 3.422 1.00 58.09 92 ILE A O 1
ATOM 758 N N . VAL A 1 93 ? -0.921 17.791 5.525 1.00 66.62 93 VAL A N 1
ATOM 759 C CA . VAL A 1 93 ? 0.501 17.908 5.167 1.00 66.62 93 VAL A CA 1
ATOM 760 C C . VAL A 1 93 ? 0.940 16.734 4.294 1.00 66.62 93 VAL A C 1
ATOM 762 O O . VAL A 1 93 ? 1.659 16.945 3.323 1.00 66.62 93 VAL A O 1
ATOM 765 N N . LEU A 1 94 ? 0.489 15.512 4.585 1.00 65.62 94 LEU A N 1
ATOM 766 C CA . LEU A 1 94 ? 0.837 14.319 3.814 1.00 65.62 94 LEU A CA 1
ATOM 767 C C . LEU A 1 94 ? 0.215 14.351 2.417 1.00 65.62 94 LEU A C 1
ATOM 769 O O . LEU A 1 94 ? 0.922 14.100 1.449 1.00 65.62 94 LEU A O 1
ATOM 773 N N . VAL A 1 95 ? -1.053 14.750 2.291 1.00 57.47 95 VAL A N 1
ATOM 774 C CA . VAL A 1 95 ? -1.718 14.965 0.996 1.00 57.47 95 VAL A CA 1
ATOM 775 C C . VAL A 1 95 ? -1.066 16.111 0.232 1.00 57.47 95 VAL A C 1
ATOM 777 O O . VAL A 1 95 ? -0.890 16.005 -0.975 1.00 57.47 95 VAL A O 1
ATOM 780 N N . PHE A 1 96 ? -0.664 17.190 0.904 1.00 56.31 96 PHE A N 1
ATOM 781 C CA . PHE A 1 96 ? 0.019 18.310 0.260 1.00 56.31 96 PHE A CA 1
ATOM 782 C C . PHE A 1 96 ? 1.408 17.905 -0.237 1.00 56.31 96 PHE A C 1
ATOM 784 O O . PHE A 1 96 ? 1.761 18.198 -1.375 1.00 56.31 96 PHE A O 1
ATOM 791 N N . LEU A 1 97 ? 2.171 17.161 0.568 1.00 65.44 97 LEU A N 1
ATOM 792 C CA . LEU A 1 97 ? 3.438 16.566 0.149 1.00 65.44 97 LEU A CA 1
ATOM 793 C C . LEU A 1 97 ? 3.219 15.595 -1.007 1.00 65.44 97 LEU A C 1
ATOM 795 O O . LEU A 1 97 ? 3.956 15.647 -1.979 1.00 65.44 97 LEU A O 1
ATOM 799 N N . GLN A 1 98 ? 2.196 14.748 -0.944 1.00 59.91 98 GLN A N 1
ATOM 800 C CA . GLN A 1 98 ? 1.880 13.786 -1.992 1.00 59.91 98 GLN A CA 1
ATOM 801 C C . GLN A 1 98 ? 1.448 14.472 -3.284 1.00 59.91 98 GLN A C 1
ATOM 803 O O . GLN A 1 98 ? 1.918 14.069 -4.337 1.00 59.91 98 GLN A O 1
ATOM 808 N N . ASN A 1 99 ? 0.642 15.532 -3.229 1.00 55.66 99 ASN A N 1
ATOM 809 C CA . ASN A 1 99 ? 0.295 16.344 -4.394 1.00 55.66 99 ASN A CA 1
ATOM 810 C C . ASN A 1 99 ? 1.525 17.058 -4.949 1.00 55.66 99 ASN A C 1
ATOM 812 O O . ASN A 1 99 ? 1.744 17.022 -6.151 1.00 55.66 99 ASN A O 1
ATOM 816 N N . PHE A 1 100 ? 2.378 17.615 -4.091 1.00 63.72 100 PHE A N 1
ATOM 817 C CA . PHE A 1 100 ? 3.616 18.270 -4.508 1.00 63.72 100 PHE A CA 1
ATOM 818 C C . PHE A 1 100 ? 4.606 17.289 -5.155 1.00 63.72 100 PHE A C 1
ATOM 820 O O . PHE A 1 100 ? 5.209 17.583 -6.187 1.00 63.72 100 PHE A O 1
ATOM 827 N N . PHE A 1 101 ? 4.760 16.095 -4.577 1.00 63.03 101 PHE A N 1
ATOM 828 C CA . PHE A 1 101 ? 5.574 15.023 -5.143 1.00 63.03 101 PHE A CA 1
ATOM 829 C C . PHE A 1 101 ? 4.931 14.423 -6.384 1.00 63.03 101 PHE A C 1
ATOM 831 O O . PHE A 1 101 ? 5.663 14.052 -7.290 1.00 63.03 101 PHE A O 1
ATOM 838 N N . SER A 1 102 ? 3.601 14.350 -6.455 1.00 56.44 102 SER A N 1
ATOM 839 C CA . SER A 1 102 ? 2.881 13.827 -7.611 1.00 56.44 102 SER A CA 1
ATOM 840 C C . SER A 1 102 ? 2.933 14.802 -8.774 1.00 56.44 102 SER A C 1
ATOM 842 O O . SER A 1 102 ? 3.149 14.357 -9.884 1.00 56.44 102 SER A O 1
ATOM 844 N N . GLU A 1 103 ? 2.786 16.105 -8.553 1.00 59.09 103 GLU A N 1
ATOM 845 C CA . GLU A 1 103 ? 2.908 17.136 -9.587 1.00 59.09 103 GLU A CA 1
ATOM 846 C C . GLU A 1 103 ? 4.339 17.193 -10.113 1.00 59.09 103 GLU A C 1
ATOM 848 O O . GLU A 1 103 ? 4.560 17.116 -11.321 1.00 59.09 103 GLU A O 1
ATOM 853 N N . LYS A 1 104 ? 5.332 17.180 -9.210 1.00 62.25 104 LYS A N 1
ATOM 854 C CA . LYS A 1 104 ? 6.723 16.986 -9.621 1.00 62.25 104 LYS A CA 1
ATOM 855 C C . LYS A 1 104 ? 6.892 15.672 -10.361 1.00 62.25 104 LYS A C 1
ATOM 857 O O . LYS A 1 104 ? 7.554 15.673 -11.383 1.00 62.25 104 LYS A O 1
ATOM 862 N N . PHE A 1 105 ? 6.300 14.572 -9.908 1.00 57.97 105 PHE A N 1
ATOM 863 C CA . PHE A 1 105 ? 6.373 13.284 -10.592 1.00 57.97 105 PHE A CA 1
ATOM 864 C C . PHE A 1 105 ? 5.728 13.334 -11.976 1.00 57.97 105 PHE A C 1
ATOM 866 O O . PHE A 1 105 ? 6.350 12.840 -12.897 1.00 57.97 105 PHE A O 1
ATOM 873 N N . TYR A 1 106 ? 4.570 13.969 -12.162 1.00 55.22 106 TYR A N 1
ATOM 874 C CA . TYR A 1 106 ? 3.912 14.114 -13.462 1.00 55.22 106 TYR A CA 1
ATOM 875 C C . TYR A 1 106 ? 4.753 14.953 -14.412 1.00 55.22 106 TYR A C 1
ATOM 877 O O . TYR A 1 106 ? 5.052 14.488 -15.504 1.00 55.22 106 TYR A O 1
ATOM 885 N N . MET A 1 107 ? 5.240 16.109 -13.955 1.00 59.16 107 MET A N 1
ATOM 886 C CA . MET A 1 107 ? 6.165 16.928 -14.736 1.00 59.16 107 MET A CA 1
ATOM 887 C C . MET A 1 107 ? 7.437 16.145 -15.065 1.00 59.16 107 MET A C 1
ATOM 889 O O . MET A 1 107 ? 7.871 16.143 -16.205 1.00 59.16 107 MET A O 1
ATOM 893 N N . THR A 1 108 ? 7.991 15.393 -14.108 1.00 58.22 108 THR A N 1
ATOM 894 C CA . THR A 1 108 ? 9.195 14.581 -14.341 1.00 58.22 108 THR A CA 1
ATOM 895 C C . THR A 1 108 ? 8.903 13.337 -15.173 1.00 58.22 108 THR A C 1
ATOM 897 O O . THR A 1 108 ? 9.836 12.803 -15.739 1.00 58.22 108 THR A O 1
ATOM 900 N N . VAL A 1 109 ? 7.673 12.824 -15.238 1.00 56.88 109 VAL A N 1
ATOM 901 C CA . VAL A 1 109 ? 7.295 11.646 -16.035 1.00 56.88 109 VAL A CA 1
ATOM 902 C C . VAL A 1 109 ? 6.976 12.050 -17.458 1.00 56.88 109 VAL A C 1
ATOM 904 O O . VAL A 1 109 ? 7.395 11.341 -18.353 1.00 56.88 109 VAL A O 1
ATOM 907 N N . GLU A 1 110 ? 6.311 13.176 -17.683 1.00 63.31 110 GLU A N 1
ATOM 908 C CA . GLU A 1 110 ? 6.073 13.738 -19.016 1.00 63.31 110 GLU A CA 1
ATOM 909 C C . GLU A 1 110 ? 7.384 14.276 -19.615 1.00 63.31 110 GLU A C 1
ATOM 911 O O . GLU A 1 110 ? 7.753 13.974 -20.756 1.00 63.31 110 GLU A O 1
ATOM 916 N N . GLU A 1 111 ? 8.185 14.961 -18.793 1.00 63.25 111 GLU A N 1
ATOM 917 C CA . GLU A 1 111 ? 9.555 15.327 -19.134 1.00 63.25 111 GLU A CA 1
ATOM 918 C C . GLU A 1 111 ? 10.442 14.082 -19.234 1.00 63.25 111 GLU A C 1
ATOM 920 O O . GLU A 1 111 ? 11.281 14.030 -20.113 1.00 63.25 111 GLU A O 1
ATOM 925 N N . ALA A 1 112 ? 10.263 13.022 -18.437 1.00 53.34 112 ALA A N 1
ATOM 926 C CA . ALA A 1 112 ? 10.967 11.756 -18.657 1.00 53.34 112 ALA A CA 1
ATOM 927 C C . ALA A 1 112 ? 10.360 10.929 -19.787 1.00 53.34 112 ALA A C 1
ATOM 929 O O . ALA A 1 112 ? 11.023 10.032 -20.245 1.00 53.34 112 ALA A O 1
ATOM 930 N N . GLU A 1 113 ? 9.173 11.161 -20.312 1.00 60.59 113 GLU A N 1
ATOM 931 C CA . GLU A 1 113 ? 8.702 10.427 -21.487 1.00 60.59 113 GLU A CA 1
ATOM 932 C C . GLU A 1 113 ? 9.421 10.979 -22.722 1.00 60.59 113 GLU A C 1
ATOM 934 O O . GLU A 1 113 ? 10.032 10.240 -23.499 1.00 60.59 113 GLU A O 1
ATOM 939 N N . THR A 1 114 ? 9.484 12.308 -22.804 1.00 62.38 114 THR A N 1
ATOM 940 C CA . THR A 1 114 ? 10.241 13.052 -23.817 1.00 62.38 114 THR A CA 1
ATOM 941 C C . THR A 1 114 ? 11.753 12.91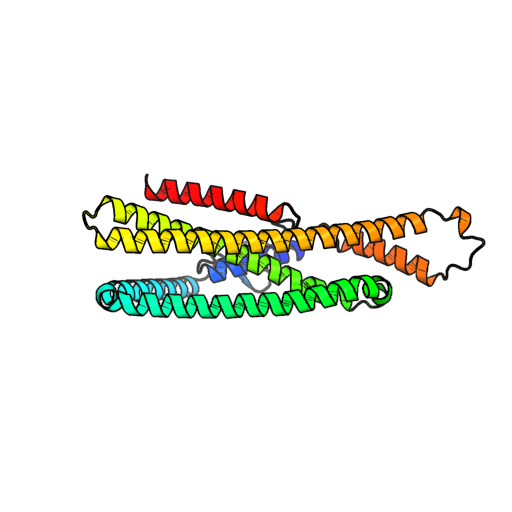6 -23.630 1.00 62.38 114 THR A C 1
ATOM 943 O O . THR A 1 114 ? 12.496 12.740 -24.597 1.00 62.38 114 THR A O 1
ATOM 946 N N . THR A 1 115 ? 12.220 12.903 -22.381 1.00 52.12 115 THR A N 1
ATOM 947 C CA . THR A 1 115 ? 13.638 12.812 -22.049 1.00 52.12 115 THR A CA 1
ATOM 948 C C . THR A 1 115 ? 14.101 11.378 -21.849 1.00 52.12 115 THR A C 1
ATOM 950 O O . THR A 1 115 ? 15.254 11.160 -22.107 1.00 52.12 115 THR A O 1
ATOM 953 N N . CYS A 1 116 ? 13.326 10.347 -21.497 1.00 48.88 116 CYS A N 1
ATOM 954 C CA . CYS A 1 116 ? 13.812 8.946 -21.407 1.00 48.88 116 CYS A CA 1
ATOM 955 C C . CYS A 1 116 ? 14.181 8.403 -22.796 1.00 48.88 116 CYS A C 1
ATOM 957 O O . CYS A 1 116 ? 15.152 7.657 -22.917 1.00 48.88 116 CYS A O 1
ATOM 959 N N . MET A 1 117 ? 13.550 8.914 -23.859 1.00 56.38 117 MET A N 1
ATOM 960 C CA . MET A 1 117 ? 14.051 8.778 -25.235 1.00 56.38 117 MET A CA 1
ATOM 961 C C . MET A 1 117 ? 15.474 9.360 -25.428 1.00 56.38 117 MET A C 1
ATOM 963 O O . MET A 1 117 ? 16.246 8.834 -26.224 1.00 56.38 117 MET A O 1
ATOM 967 N N . LEU A 1 118 ? 15.864 10.390 -24.665 1.00 56.41 118 LEU A N 1
ATOM 968 C CA . LEU A 1 118 ? 17.182 11.060 -24.672 1.00 56.41 118 LEU A CA 1
ATOM 969 C C . LEU A 1 118 ? 18.144 10.633 -23.523 1.00 56.41 118 LEU A C 1
ATOM 971 O O . LEU A 1 118 ? 19.364 10.671 -23.683 1.00 56.41 118 LEU A O 1
ATOM 975 N N . LEU A 1 119 ? 17.625 10.200 -22.369 1.00 47.00 119 LEU A N 1
ATOM 976 C CA . LEU A 1 119 ? 18.282 9.953 -21.076 1.00 47.00 119 LEU A CA 1
ATOM 977 C C . LEU A 1 119 ? 18.535 8.470 -20.824 1.00 47.00 119 LEU A C 1
ATOM 979 O O . LEU A 1 119 ? 19.326 8.162 -19.934 1.00 47.00 119 LEU A O 1
ATOM 983 N N . MET A 1 120 ? 17.992 7.547 -21.628 1.00 53.69 120 MET A N 1
ATOM 984 C CA . MET A 1 120 ? 18.503 6.167 -21.651 1.00 53.69 120 MET A CA 1
ATOM 985 C C . MET A 1 120 ? 19.980 6.084 -22.079 1.00 53.69 120 MET A C 1
ATOM 987 O O . MET A 1 120 ? 20.615 5.044 -21.930 1.00 53.69 120 MET A O 1
ATOM 991 N N . LYS A 1 121 ? 20.578 7.210 -22.488 1.00 56.44 121 LYS A N 1
ATOM 992 C CA . LYS A 1 121 ? 22.023 7.389 -22.647 1.00 56.44 121 LYS A CA 1
ATOM 993 C C . LYS A 1 121 ? 22.794 7.523 -21.320 1.00 56.44 121 LYS A C 1
ATOM 995 O O . LYS A 1 121 ? 24.015 7.393 -21.326 1.00 56.44 121 LYS A O 1
ATOM 1000 N N . ASN A 1 122 ? 22.136 7.786 -20.184 1.00 54.69 122 ASN A N 1
ATOM 1001 C CA . ASN A 1 122 ? 22.803 8.120 -18.922 1.00 54.69 122 ASN A CA 1
ATOM 1002 C C . ASN A 1 122 ? 22.341 7.210 -17.763 1.00 54.69 122 ASN A C 1
ATOM 1004 O O . ASN A 1 122 ? 21.204 7.285 -17.296 1.00 54.69 122 ASN A O 1
ATOM 1008 N N . LYS A 1 123 ? 23.251 6.365 -17.247 1.00 57.50 123 LYS A N 1
ATOM 1009 C CA . LYS A 1 123 ? 23.017 5.334 -16.201 1.00 57.50 123 LYS A CA 1
ATOM 1010 C C . LYS A 1 123 ? 22.401 5.850 -14.885 1.00 57.50 123 LYS A C 1
ATOM 1012 O O . LYS A 1 123 ? 22.040 5.051 -14.027 1.00 57.50 123 LYS A O 1
ATOM 1017 N N . HIS A 1 124 ? 22.274 7.162 -14.708 1.00 58.16 124 HIS A N 1
ATOM 1018 C CA . HIS A 1 124 ? 21.813 7.804 -13.478 1.00 58.16 124 HIS A CA 1
ATOM 1019 C C . HIS A 1 124 ? 20.287 7.746 -13.250 1.00 58.16 124 HIS A C 1
ATOM 1021 O O . HIS A 1 124 ? 19.835 7.943 -12.120 1.00 58.16 124 HIS A O 1
ATOM 1027 N N . CYS A 1 125 ? 19.487 7.468 -14.288 1.00 57.22 125 CYS A N 1
ATOM 1028 C CA . CYS A 1 125 ? 18.020 7.523 -14.213 1.00 57.22 125 CYS A CA 1
ATOM 1029 C C . CYS A 1 125 ? 17.394 6.345 -13.431 1.00 57.22 125 CYS A C 1
ATOM 1031 O O . CYS A 1 125 ? 16.398 6.508 -12.724 1.00 57.22 125 CYS A O 1
ATOM 1033 N N . THR A 1 126 ? 18.031 5.171 -13.448 1.00 57.12 126 THR A N 1
ATOM 1034 C CA . THR A 1 126 ? 17.535 3.958 -12.765 1.00 57.12 126 THR A CA 1
ATOM 1035 C C . THR A 1 126 ? 17.447 4.108 -11.242 1.00 57.12 126 THR A C 1
ATOM 1037 O O . THR A 1 126 ? 16.632 3.441 -10.605 1.00 57.12 126 THR A O 1
ATOM 1040 N N . ARG A 1 127 ? 18.228 5.021 -10.646 1.00 61.91 127 ARG A N 1
ATOM 1041 C CA . ARG A 1 127 ? 18.234 5.268 -9.197 1.00 61.91 127 ARG A CA 1
ATOM 1042 C C . ARG A 1 127 ? 16.975 5.993 -8.712 1.00 61.91 127 ARG A C 1
ATOM 1044 O O . ARG A 1 127 ? 16.398 5.572 -7.715 1.00 61.91 127 ARG A O 1
ATOM 1051 N N . LYS A 1 128 ? 16.507 7.020 -9.434 1.00 62.28 128 LYS A N 1
ATOM 1052 C CA . LYS A 1 128 ? 15.299 7.784 -9.056 1.00 62.28 128 LYS A CA 1
ATOM 1053 C C . LYS A 1 128 ? 14.021 6.952 -9.186 1.00 62.28 128 LYS A C 1
ATOM 1055 O O . LYS A 1 128 ? 13.134 7.049 -8.347 1.00 62.28 128 LYS A O 1
ATOM 1060 N N . SER A 1 129 ? 13.959 6.063 -10.182 1.00 63.56 129 SER A N 1
ATOM 1061 C CA . SER A 1 129 ? 12.840 5.120 -10.322 1.00 63.56 129 SER A CA 1
ATOM 1062 C C . SER A 1 129 ? 12.731 4.163 -9.124 1.00 63.56 129 SER A C 1
ATOM 1064 O O . SER A 1 129 ? 11.637 3.724 -8.787 1.00 63.56 129 SER A O 1
ATOM 1066 N N . PHE A 1 130 ? 13.841 3.864 -8.436 1.00 65.56 130 PHE A N 1
ATOM 1067 C CA . PHE A 1 130 ? 13.850 2.971 -7.275 1.00 65.56 130 PHE A CA 1
ATOM 1068 C C . PHE A 1 130 ? 13.287 3.618 -6.000 1.00 65.56 130 PHE A C 1
ATOM 1070 O O . PHE A 1 130 ? 12.617 2.937 -5.225 1.00 65.56 130 PHE A O 1
ATOM 1077 N N . GLU A 1 131 ? 13.511 4.918 -5.795 1.00 68.56 131 GLU A N 1
ATOM 1078 C CA . GLU A 1 131 ? 13.018 5.655 -4.618 1.00 68.56 131 GLU A CA 1
ATOM 1079 C C . GLU A 1 131 ? 11.483 5.722 -4.595 1.00 68.56 131 GLU A C 1
ATOM 1081 O O . GLU A 1 131 ? 10.859 5.489 -3.558 1.00 68.56 131 GLU A O 1
ATOM 1086 N N . ASN A 1 132 ? 10.860 5.893 -5.763 1.00 68.00 132 ASN A N 1
ATOM 1087 C CA . ASN A 1 132 ? 9.401 5.925 -5.885 1.00 68.00 132 ASN A CA 1
ATOM 1088 C C . ASN A 1 132 ? 8.738 4.582 -5.532 1.00 68.00 132 ASN A C 1
ATOM 1090 O O . ASN A 1 132 ? 7.620 4.564 -5.019 1.00 68.00 132 ASN A O 1
ATOM 1094 N N . LYS A 1 133 ? 9.432 3.449 -5.725 1.00 73.56 133 LYS A N 1
ATOM 1095 C CA . LYS A 1 133 ? 8.899 2.117 -5.370 1.00 73.56 133 LYS A CA 1
ATOM 1096 C C . LYS A 1 133 ? 8.680 1.984 -3.872 1.00 73.56 133 LYS A C 1
ATOM 1098 O O . LYS A 1 133 ? 7.680 1.418 -3.436 1.00 73.56 133 LYS A O 1
ATOM 1103 N N . PHE A 1 134 ? 9.628 2.495 -3.089 1.00 74.38 134 PHE A N 1
ATOM 1104 C CA . PHE A 1 134 ? 9.545 2.430 -1.637 1.00 74.38 134 PHE A CA 1
ATOM 1105 C C . PHE A 1 134 ? 8.400 3.302 -1.122 1.00 74.38 134 PHE A C 1
ATOM 1107 O O . PHE A 1 134 ? 7.691 2.892 -0.210 1.00 74.38 134 PHE A O 1
ATOM 1114 N N . LEU A 1 135 ? 8.169 4.453 -1.761 1.00 77.94 135 LEU A N 1
ATOM 1115 C CA . LEU A 1 135 ? 7.070 5.352 -1.424 1.00 77.94 135 LEU A CA 1
ATOM 1116 C C . LEU A 1 135 ? 5.697 4.709 -1.676 1.00 77.94 135 LEU A C 1
ATOM 1118 O O . LEU A 1 135 ? 4.843 4.751 -0.795 1.00 77.94 135 LEU A O 1
ATOM 1122 N N . ILE A 1 136 ? 5.499 4.072 -2.836 1.00 80.38 136 ILE A N 1
ATOM 1123 C CA . ILE A 1 136 ? 4.234 3.393 -3.177 1.00 80.38 136 ILE A CA 1
ATOM 1124 C C . ILE A 1 136 ? 3.969 2.235 -2.214 1.00 80.38 136 ILE A C 1
ATOM 1126 O O . ILE A 1 136 ? 2.862 2.092 -1.694 1.00 80.38 136 ILE A O 1
ATOM 1130 N N . LEU A 1 137 ? 4.992 1.420 -1.940 1.00 81.62 137 LEU A N 1
ATOM 1131 C CA . LEU A 1 137 ? 4.871 0.312 -0.998 1.00 81.62 137 LEU A CA 1
ATOM 1132 C C . LEU A 1 137 ? 4.538 0.814 0.408 1.00 81.62 137 LEU A C 1
ATOM 1134 O O . LEU A 1 137 ? 3.627 0.293 1.044 1.00 81.62 137 LEU A O 1
ATOM 1138 N N . PHE A 1 138 ? 5.259 1.832 0.877 1.00 82.31 138 PHE A N 1
ATOM 1139 C CA . PHE A 1 138 ? 5.028 2.434 2.182 1.00 82.31 138 PHE A CA 1
ATOM 1140 C C . PHE A 1 138 ? 3.602 2.976 2.297 1.00 82.31 138 PHE A C 1
ATOM 1142 O O . PHE A 1 138 ? 2.919 2.666 3.266 1.00 82.31 138 PHE A O 1
ATOM 1149 N N . HIS A 1 139 ? 3.127 3.704 1.284 1.00 82.06 139 HIS A N 1
ATOM 1150 C CA . HIS A 1 139 ? 1.762 4.223 1.251 1.00 82.06 139 HIS A CA 1
ATOM 1151 C C . HIS A 1 139 ? 0.725 3.092 1.249 1.00 82.06 139 HIS A C 1
ATOM 1153 O O . HIS A 1 139 ? -0.235 3.143 2.004 1.00 82.06 139 HIS A O 1
ATOM 1159 N N . THR A 1 140 ? 0.931 2.036 0.460 1.00 85.25 140 THR A N 1
ATOM 1160 C CA . THR A 1 140 ? 0.016 0.880 0.404 1.00 85.25 140 THR A CA 1
ATOM 1161 C C . THR A 1 140 ? -0.099 0.188 1.765 1.00 85.25 140 THR A C 1
ATOM 1163 O O . THR A 1 140 ? -1.197 -0.134 2.220 1.00 85.25 140 THR A O 1
ATOM 1166 N N . VAL A 1 141 ? 1.036 -0.017 2.437 1.00 85.38 141 VAL A N 1
ATOM 1167 C CA . VAL A 1 141 ? 1.095 -0.632 3.768 1.00 85.38 141 VAL A CA 1
ATOM 1168 C C . VAL A 1 141 ? 0.475 0.285 4.829 1.00 85.38 141 VAL A C 1
ATOM 1170 O O . VAL A 1 141 ? -0.288 -0.190 5.667 1.00 85.38 141 VAL A O 1
ATOM 1173 N N . ASP A 1 142 ? 0.742 1.592 4.779 1.00 83.75 142 ASP A N 1
ATOM 1174 C CA . ASP A 1 142 ? 0.128 2.579 5.677 1.00 83.75 142 ASP A CA 1
ATOM 1175 C C . ASP A 1 142 ? -1.399 2.598 5.514 1.00 83.75 142 ASP A C 1
ATOM 1177 O O . ASP A 1 142 ? -2.126 2.458 6.500 1.00 83.75 142 ASP A O 1
ATOM 1181 N N . THR A 1 143 ? -1.899 2.658 4.274 1.00 85.25 143 THR A N 1
ATOM 1182 C CA . THR A 1 143 ? -3.335 2.585 3.973 1.00 85.25 143 THR A CA 1
ATOM 1183 C C . THR A 1 143 ? -3.954 1.295 4.505 1.00 85.25 143 THR A C 1
ATOM 1185 O O . THR A 1 143 ? -5.021 1.339 5.114 1.00 85.25 143 THR A O 1
ATOM 1188 N N . PHE A 1 144 ? -3.284 0.152 4.347 1.00 88.00 144 PHE A N 1
ATOM 1189 C CA . PHE A 1 144 ? -3.763 -1.126 4.875 1.00 88.00 144 PHE A CA 1
ATOM 1190 C C . PHE A 1 144 ? -3.959 -1.100 6.395 1.00 88.00 144 PHE A C 1
ATOM 1192 O O . PHE A 1 144 ? -5.028 -1.463 6.892 1.00 88.00 144 PHE A O 1
ATOM 1199 N N . PHE A 1 145 ? -2.959 -0.625 7.143 1.00 85.25 145 PHE A N 1
ATOM 1200 C CA . PHE A 1 145 ? -3.060 -0.533 8.600 1.00 85.25 145 PHE A CA 1
ATOM 1201 C C . PHE A 1 145 ? -4.117 0.473 9.048 1.00 85.25 145 PHE A C 1
ATOM 1203 O O . PHE A 1 145 ? -4.861 0.186 9.987 1.00 85.25 145 PHE A O 1
ATOM 1210 N N . ARG A 1 146 ? -4.237 1.614 8.358 1.00 84.69 146 ARG A N 1
ATOM 1211 C CA . ARG A 1 146 ? -5.317 2.576 8.606 1.00 84.69 146 ARG A CA 1
ATOM 1212 C C . ARG A 1 146 ? -6.684 1.928 8.409 1.00 84.69 146 ARG A C 1
ATOM 1214 O O . ARG A 1 146 ? -7.528 2.050 9.290 1.00 84.69 146 ARG A O 1
ATOM 1221 N N . CYS A 1 147 ? -6.885 1.180 7.323 1.00 87.69 147 CYS A N 1
ATOM 1222 C CA . CYS A 1 147 ? -8.142 0.478 7.056 1.00 87.69 147 CYS A CA 1
ATOM 1223 C C . CYS A 1 147 ? -8.503 -0.502 8.182 1.00 87.69 147 CYS A C 1
ATOM 1225 O O . CYS A 1 147 ? -9.627 -0.474 8.683 1.00 87.69 147 CYS A O 1
ATOM 1227 N N . LEU A 1 148 ? -7.548 -1.328 8.626 1.00 87.00 148 LEU A N 1
ATOM 1228 C CA . LEU A 1 148 ? -7.766 -2.258 9.741 1.00 87.00 148 LEU A CA 1
ATOM 1229 C C . LEU A 1 148 ? -8.084 -1.535 11.053 1.00 87.00 148 LEU A C 1
ATOM 1231 O O . LEU A 1 148 ? -8.974 -1.952 11.798 1.00 87.00 148 LEU A O 1
ATOM 1235 N N . PHE A 1 149 ? -7.377 -0.442 11.333 1.00 85.31 149 PHE A N 1
ATOM 1236 C CA . PHE A 1 149 ? -7.593 0.357 12.532 1.00 85.31 149 PHE A CA 1
ATOM 1237 C C . PHE A 1 149 ? -8.984 1.002 12.539 1.00 85.31 149 PHE A C 1
ATOM 1239 O O . PHE A 1 149 ? -9.710 0.868 13.523 1.00 85.31 149 PHE A O 1
ATOM 1246 N N . TYR A 1 150 ? -9.396 1.628 11.431 1.00 84.94 150 TYR A N 1
ATOM 1247 C CA . TYR A 1 150 ? -10.741 2.193 11.289 1.00 84.94 150 TYR A CA 1
ATOM 1248 C C . TYR A 1 150 ? -11.821 1.124 11.429 1.00 84.94 150 TYR A C 1
ATOM 1250 O O . TYR A 1 150 ? -12.801 1.343 12.135 1.00 84.94 150 TYR A O 1
ATOM 1258 N N . PHE A 1 151 ? -11.632 -0.046 10.819 1.00 86.31 151 PHE A N 1
ATOM 1259 C CA . PHE A 1 151 ? -12.592 -1.139 10.937 1.00 86.31 151 PHE A CA 1
ATOM 1260 C C . PHE A 1 151 ? -12.732 -1.630 12.385 1.00 86.31 151 PHE A C 1
ATOM 1262 O O . PHE A 1 151 ? -13.845 -1.800 12.880 1.00 86.31 151 PHE A O 1
ATOM 1269 N N . THR A 1 152 ? -11.614 -1.774 13.100 1.00 85.94 152 THR A N 1
ATOM 1270 C CA . THR A 1 152 ? -11.610 -2.144 14.525 1.00 85.94 152 THR A CA 1
ATOM 1271 C C . THR A 1 152 ? -12.335 -1.099 15.377 1.00 85.94 152 THR A C 1
ATOM 1273 O O . THR A 1 152 ? -13.142 -1.458 16.233 1.00 85.94 152 THR A O 1
ATOM 1276 N N . LEU A 1 153 ? -12.104 0.194 15.114 1.00 82.00 153 LEU A N 1
ATOM 1277 C CA . LEU A 1 153 ? -12.815 1.282 15.792 1.00 82.00 153 LEU A CA 1
ATOM 1278 C C . LEU A 1 153 ? -14.321 1.242 15.523 1.00 82.00 153 LEU A C 1
ATOM 1280 O O . LEU A 1 153 ? -15.106 1.400 16.454 1.00 82.00 153 LEU A O 1
ATOM 1284 N N . VAL A 1 154 ? -14.730 1.013 14.272 1.00 85.00 154 VAL A N 1
ATOM 1285 C CA . VAL A 1 154 ? -16.147 0.896 13.900 1.00 85.00 154 VAL A CA 1
ATOM 1286 C C . VAL A 1 154 ? -16.798 -0.276 14.629 1.00 85.00 154 VAL A C 1
ATOM 12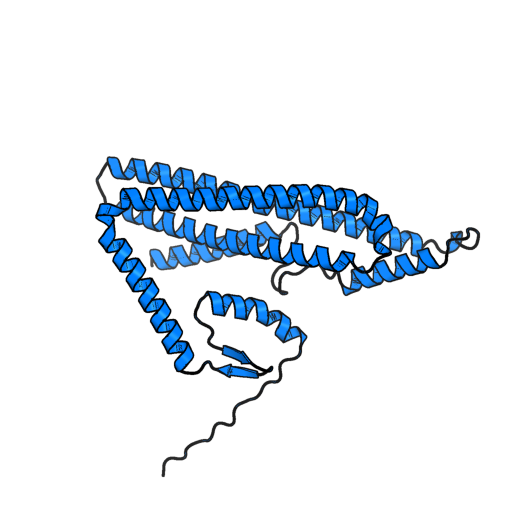88 O O . VAL A 1 154 ? -17.872 -0.103 15.200 1.00 85.00 154 VAL A O 1
ATOM 1291 N N . LEU A 1 155 ? -16.145 -1.438 14.684 1.00 87.75 155 LEU A N 1
ATOM 1292 C CA . LEU A 1 155 ? -16.664 -2.581 15.434 1.00 87.75 155 LEU A CA 1
ATOM 1293 C C . LEU A 1 155 ? -16.780 -2.291 16.931 1.00 87.75 155 LEU A C 1
ATOM 1295 O O . LEU A 1 155 ? -17.805 -2.602 17.526 1.00 87.75 155 LEU A O 1
ATOM 1299 N N . GLN A 1 156 ? -15.774 -1.656 17.536 1.00 84.50 156 GLN A N 1
ATOM 1300 C CA . GLN A 1 156 ? -15.825 -1.269 18.948 1.00 84.50 156 GLN A CA 1
ATOM 1301 C C . GLN A 1 156 ? -16.954 -0.265 19.231 1.00 84.50 156 GLN A C 1
ATOM 1303 O O . GLN A 1 156 ? -17.569 -0.290 20.293 1.00 84.50 156 GLN A O 1
ATOM 1308 N N . VAL A 1 157 ? -17.241 0.631 18.288 1.00 80.62 157 VAL A N 1
ATOM 1309 C CA . VAL A 1 157 ? -18.379 1.551 18.381 1.00 80.62 157 VAL A CA 1
ATOM 1310 C C . VAL A 1 157 ? -19.707 0.800 18.275 1.00 80.62 157 VAL A C 1
ATOM 1312 O O . VAL A 1 157 ? -20.614 1.074 19.058 1.00 80.62 157 VAL A O 1
ATOM 1315 N N . LEU A 1 158 ? -19.818 -0.152 17.347 1.00 84.88 158 LEU A N 1
ATOM 1316 C CA . LEU A 1 158 ? -21.022 -0.965 17.165 1.00 84.88 158 LEU A CA 1
ATOM 1317 C C . LEU A 1 158 ? -21.327 -1.815 18.404 1.00 84.88 158 LEU A C 1
ATOM 1319 O O . LEU A 1 158 ? -22.475 -1.852 18.835 1.00 84.88 158 LEU A O 1
ATOM 1323 N N . THR A 1 159 ? -20.317 -2.420 19.035 1.00 86.00 159 THR A N 1
ATOM 1324 C CA . THR A 1 159 ? -20.514 -3.192 20.276 1.00 86.00 159 THR A CA 1
ATOM 1325 C C . THR A 1 159 ? -20.927 -2.313 21.458 1.00 86.00 159 THR A C 1
ATOM 1327 O O . THR A 1 159 ? -21.688 -2.748 22.317 1.00 86.00 159 THR A O 1
ATOM 1330 N N . MET A 1 160 ? -20.481 -1.053 21.499 1.00 80.19 160 MET A N 1
ATOM 1331 C CA . MET A 1 160 ? -20.910 -0.085 22.518 1.00 80.19 160 MET A CA 1
ATOM 1332 C C . MET A 1 160 ? -22.334 0.437 22.289 1.00 80.19 160 MET A C 1
ATOM 1334 O O . MET A 1 160 ? -22.985 0.849 23.251 1.00 80.19 160 MET A O 1
ATOM 1338 N N . LEU A 1 161 ? -22.810 0.446 21.038 1.00 81.50 161 LEU A N 1
ATOM 1339 C CA . LEU A 1 161 ? -24.159 0.890 20.683 1.00 81.50 161 LEU A CA 1
ATOM 1340 C C . LEU A 1 161 ? -25.229 -0.077 21.206 1.00 81.50 161 LEU A C 1
ATOM 1342 O O . LEU A 1 161 ? -26.270 0.374 21.672 1.00 81.50 161 LEU A O 1
ATOM 1346 N N . ASP A 1 162 ? -24.942 -1.379 21.183 1.00 82.25 162 ASP A N 1
ATOM 1347 C CA . ASP A 1 162 ? -25.87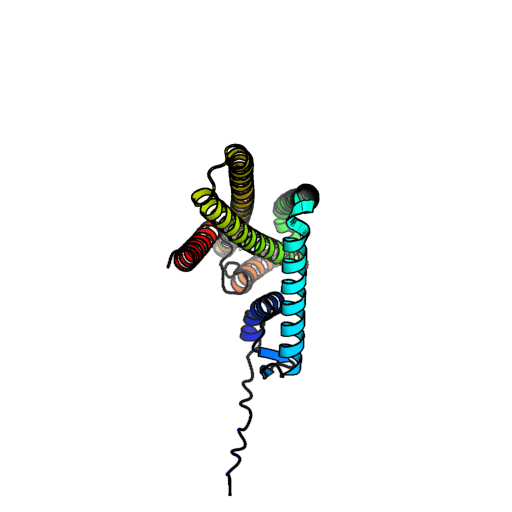5 -2.431 21.610 1.00 82.25 162 ASP A CA 1
ATOM 1348 C C . ASP A 1 162 ? -26.222 -2.351 23.111 1.00 82.25 162 ASP A C 1
ATOM 1350 O O . ASP A 1 162 ? -27.304 -2.735 23.541 1.00 82.25 162 ASP A O 1
ATOM 1354 N N . ASN A 1 163 ? -25.327 -1.777 23.924 1.00 79.19 163 ASN A N 1
ATOM 1355 C CA . ASN A 1 163 ? -25.440 -1.795 25.385 1.00 79.19 163 ASN A CA 1
ATOM 1356 C C . ASN A 1 163 ? -25.997 -0.492 26.002 1.00 79.19 163 ASN A C 1
ATOM 1358 O O . ASN A 1 163 ? -26.101 -0.386 27.224 1.00 79.19 163 ASN A O 1
ATOM 1362 N N . VAL A 1 164 ? -26.303 0.549 25.211 1.00 73.38 164 VAL A N 1
ATOM 1363 C CA . VAL A 1 164 ? -26.596 1.891 25.759 1.00 73.38 164 VAL A CA 1
ATOM 1364 C C . VAL A 1 164 ? -27.873 2.514 25.193 1.00 73.38 164 VAL A C 1
ATOM 1366 O O . VAL A 1 164 ? -27.928 2.992 24.064 1.00 73.38 164 VAL A O 1
ATOM 1369 N N . GLN A 1 165 ? -28.874 2.643 26.064 1.00 74.06 165 GLN A N 1
ATOM 1370 C CA . GLN A 1 165 ? -30.117 3.382 25.843 1.00 74.06 165 GLN A CA 1
ATOM 1371 C C . GLN A 1 165 ? -29.887 4.894 26.081 1.00 74.06 165 GLN A C 1
ATOM 1373 O O . GLN A 1 165 ? -30.195 5.426 27.149 1.00 74.06 165 GLN A O 1
ATOM 1378 N N . THR A 1 166 ? -29.242 5.615 25.149 1.00 68.50 166 THR A N 1
ATOM 1379 C CA . THR A 1 166 ? -29.031 7.079 25.291 1.00 68.50 166 THR A CA 1
ATOM 1380 C C . THR A 1 166 ? -28.940 7.837 23.955 1.00 68.50 166 THR A C 1
ATOM 1382 O O . THR A 1 166 ? -27.927 7.757 23.260 1.00 68.50 166 THR A O 1
ATOM 1385 N N . ASP A 1 167 ? -29.934 8.688 23.663 1.00 76.75 167 ASP A N 1
ATOM 1386 C CA . ASP A 1 167 ? -30.094 9.451 22.403 1.00 76.75 167 ASP A CA 1
ATOM 1387 C C . ASP A 1 167 ? -28.859 10.260 21.959 1.00 76.75 167 ASP A C 1
ATOM 1389 O O . ASP A 1 167 ? -28.480 10.272 20.788 1.00 76.75 167 ASP A O 1
ATOM 1393 N N . ARG A 1 168 ? -28.168 10.937 22.887 1.00 75.06 168 ARG A N 1
ATOM 1394 C CA . ARG A 1 168 ? -27.082 11.868 22.518 1.00 75.06 168 ARG A CA 1
ATOM 1395 C C . ARG A 1 168 ? -25.809 11.169 22.029 1.00 75.06 168 ARG A C 1
ATOM 1397 O O . ARG A 1 168 ? -25.063 11.743 21.237 1.00 75.06 168 ARG A O 1
ATOM 1404 N N . ARG A 1 169 ? -25.533 9.948 22.501 1.00 76.38 169 ARG A N 1
ATOM 1405 C CA . ARG A 1 169 ? -24.336 9.196 22.081 1.00 76.38 169 ARG A CA 1
ATOM 1406 C C . ARG A 1 169 ? -24.504 8.645 20.670 1.00 76.38 169 ARG A C 1
ATOM 1408 O O . ARG A 1 169 ? -23.545 8.682 19.907 1.00 76.38 169 ARG A O 1
ATOM 1415 N N . VAL A 1 170 ? -25.720 8.241 20.304 1.00 78.94 170 VAL A N 1
ATOM 1416 C CA . VAL A 1 170 ? -26.044 7.712 18.971 1.00 78.94 170 VAL A CA 1
ATOM 1417 C C . VAL A 1 170 ? -25.708 8.728 17.880 1.00 78.94 170 VAL A C 1
ATOM 1419 O O . VAL A 1 170 ? -25.042 8.383 16.907 1.00 78.94 170 VAL A O 1
ATOM 1422 N N . VAL A 1 171 ? -26.067 10.003 18.077 1.00 77.31 171 VAL A N 1
ATOM 1423 C CA . VAL A 1 171 ? -25.774 11.063 17.098 1.00 77.31 171 VAL A CA 1
ATOM 1424 C C . VAL A 1 171 ? -24.265 11.228 16.889 1.00 77.31 171 VAL A C 1
ATOM 1426 O O . VAL A 1 171 ? -23.802 11.204 15.751 1.00 77.31 171 VAL A O 1
ATOM 1429 N N . ILE A 1 172 ? -23.472 11.319 17.962 1.00 79.06 172 ILE A N 1
ATOM 1430 C CA . ILE A 1 172 ? -22.008 11.481 17.861 1.00 79.06 172 ILE A CA 1
ATOM 1431 C C . ILE A 1 172 ? -21.365 10.273 17.164 1.00 79.06 172 ILE A C 1
ATOM 1433 O O . ILE A 1 172 ? -20.502 10.442 16.301 1.00 79.06 172 ILE A O 1
ATOM 1437 N N . LEU A 1 173 ? -21.805 9.059 17.503 1.00 79.00 173 LEU A N 1
ATOM 1438 C CA . LEU A 1 173 ? -21.304 7.829 16.890 1.00 79.00 173 LEU A CA 1
ATOM 1439 C C . LEU A 1 173 ? -21.663 7.750 15.401 1.00 79.00 173 LEU A C 1
ATOM 1441 O O . LEU A 1 173 ? -20.801 7.415 14.591 1.00 79.00 173 LEU A O 1
ATOM 1445 N N . SER A 1 174 ? -22.889 8.129 15.028 1.00 77.81 174 SER A N 1
ATOM 1446 C CA . SER A 1 174 ? -23.328 8.145 13.628 1.00 77.81 174 SER A CA 1
ATOM 1447 C C . SER A 1 174 ? -22.490 9.101 12.772 1.00 77.81 174 SER A C 1
ATOM 1449 O O . SER A 1 174 ? -22.025 8.721 11.699 1.00 77.81 174 SER A O 1
ATOM 1451 N N . VAL A 1 175 ? -22.193 10.302 13.283 1.00 79.12 175 VAL A N 1
ATOM 1452 C CA . VAL A 1 175 ? -21.337 11.282 12.597 1.00 79.12 175 VAL A CA 1
ATOM 1453 C C . VAL A 1 175 ? -19.909 10.751 12.454 1.00 79.12 175 VAL A C 1
ATOM 1455 O O . VAL A 1 175 ? -19.326 10.836 11.373 1.00 79.12 175 VAL A O 1
ATOM 1458 N N . SER A 1 176 ? -19.354 10.155 13.514 1.00 77.94 176 SER A N 1
ATOM 1459 C CA . SER A 1 176 ? -18.012 9.560 13.481 1.00 77.94 176 SER A CA 1
ATOM 1460 C C . SER A 1 176 ? -17.906 8.414 12.473 1.00 77.94 176 SER A C 1
ATOM 1462 O O . SER A 1 176 ? -16.872 8.261 11.820 1.00 77.94 176 SER A O 1
ATOM 1464 N N . LEU A 1 177 ? -18.960 7.606 12.338 1.00 81.06 177 LEU A N 1
ATOM 1465 C CA . LEU A 1 177 ? -19.018 6.494 11.394 1.00 81.06 177 LEU A CA 1
ATOM 1466 C C . LEU A 1 177 ? -19.050 6.998 9.949 1.00 81.06 177 LEU A C 1
ATOM 1468 O O . LEU A 1 177 ? -18.232 6.562 9.142 1.00 81.06 177 LEU A O 1
ATOM 1472 N N . VAL A 1 178 ? -19.913 7.972 9.640 1.00 80.62 178 VAL A N 1
ATOM 1473 C CA . VAL A 1 178 ? -19.970 8.594 8.305 1.00 80.62 178 VAL A CA 1
ATOM 1474 C C . VAL A 1 178 ? -18.622 9.215 7.940 1.00 80.62 178 VAL A C 1
ATOM 1476 O O . VAL A 1 178 ? -18.113 8.974 6.846 1.00 80.62 178 VAL A O 1
ATOM 1479 N N . LEU A 1 179 ? -17.997 9.950 8.865 1.00 78.88 179 LEU A N 1
ATOM 1480 C CA . LEU A 1 179 ? -16.693 10.570 8.627 1.00 78.88 179 LEU A CA 1
ATOM 1481 C C . LEU A 1 179 ? -15.604 9.524 8.352 1.00 78.88 179 L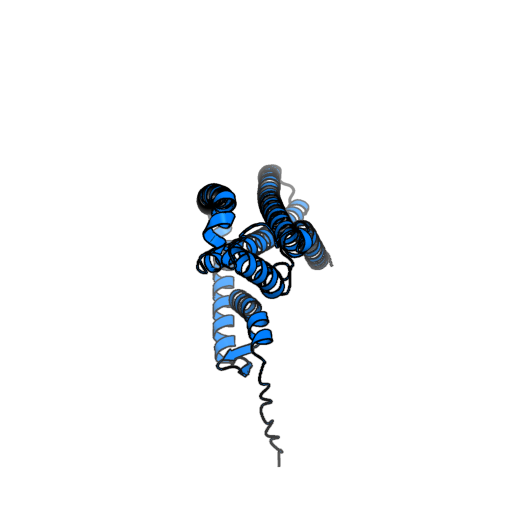EU A C 1
ATOM 1483 O O . LEU A 1 179 ? -14.785 9.709 7.455 1.00 78.88 179 LEU A O 1
ATOM 1487 N N . SER A 1 180 ? -15.625 8.410 9.085 1.00 78.69 180 SER A N 1
ATOM 1488 C CA . SER A 1 180 ? -14.668 7.312 8.921 1.00 78.69 180 SER A CA 1
ATOM 1489 C C . SER A 1 180 ? -14.834 6.607 7.572 1.00 78.69 180 SER A C 1
ATOM 1491 O O . SER A 1 180 ? -13.840 6.300 6.921 1.00 78.69 180 SER A O 1
ATOM 1493 N N . VAL A 1 181 ? -16.072 6.403 7.107 1.00 79.44 181 VAL A N 1
ATOM 1494 C CA . VAL A 1 181 ? -16.354 5.829 5.778 1.00 79.44 181 VAL A CA 1
ATOM 1495 C C . VAL A 1 181 ? -15.884 6.762 4.664 1.00 79.44 181 VAL A C 1
ATOM 1497 O O . VAL A 1 181 ? -15.219 6.312 3.731 1.00 79.44 181 VAL A O 1
ATOM 1500 N N . VAL A 1 182 ? -16.174 8.063 4.770 1.00 79.44 182 VAL A N 1
ATOM 1501 C CA . VAL A 1 182 ? -15.690 9.062 3.804 1.00 79.44 182 VAL A CA 1
ATOM 1502 C C . VAL A 1 182 ? -14.162 9.055 3.760 1.00 79.44 182 VAL A C 1
ATOM 1504 O O . VAL A 1 182 ? -13.575 9.033 2.678 1.00 79.44 182 VAL A O 1
ATOM 1507 N N . TRP A 1 183 ? -13.509 8.997 4.919 1.00 80.19 183 TRP A N 1
ATOM 1508 C CA . TRP A 1 183 ? -12.054 8.959 4.999 1.00 80.19 183 TRP A CA 1
ATOM 1509 C C . TRP A 1 183 ? -11.458 7.698 4.363 1.00 80.19 183 TRP A C 1
ATOM 1511 O O . TRP A 1 183 ? -10.572 7.788 3.516 1.00 80.19 183 TRP A O 1
ATOM 1521 N N . LEU A 1 184 ? -12.010 6.529 4.691 1.00 81.06 184 LEU A N 1
ATOM 1522 C CA . LEU A 1 184 ? -11.616 5.251 4.101 1.00 81.06 184 LEU A CA 1
ATOM 1523 C C . LEU A 1 184 ? -11.766 5.271 2.574 1.00 81.06 184 LEU A C 1
ATOM 1525 O O . LEU A 1 184 ? -10.877 4.826 1.852 1.00 81.06 184 LEU A O 1
ATOM 1529 N N . SER A 1 185 ? -12.876 5.823 2.073 1.00 78.69 185 SER A N 1
ATOM 1530 C CA . SER A 1 185 ? -13.129 5.914 0.633 1.00 78.69 185 SER A CA 1
ATOM 1531 C C . SER A 1 185 ? -12.067 6.750 -0.087 1.00 78.69 185 SER A C 1
ATOM 1533 O O . SER A 1 185 ? -11.603 6.360 -1.158 1.00 78.69 185 SER A O 1
ATOM 1535 N N . LYS A 1 186 ? -11.609 7.846 0.532 1.00 82.88 186 LYS A N 1
ATOM 1536 C CA . LYS A 1 186 ? -10.526 8.687 0.013 1.00 82.88 186 LYS A CA 1
ATOM 1537 C C . LYS A 1 186 ? -9.203 7.923 -0.055 1.00 82.88 186 LYS A C 1
ATOM 1539 O O . LYS A 1 186 ? -8.538 7.972 -1.087 1.00 82.88 186 LYS A O 1
ATOM 1544 N N . ASP A 1 187 ? -8.837 7.207 1.006 1.00 81.75 187 ASP A N 1
ATOM 1545 C CA . ASP A 1 187 ? -7.590 6.434 1.051 1.00 81.75 187 ASP A CA 1
ATOM 1546 C C . ASP A 1 187 ? -7.582 5.323 -0.015 1.00 81.75 187 ASP A C 1
ATOM 1548 O O . ASP A 1 187 ? -6.594 5.147 -0.732 1.00 81.75 187 ASP A O 1
ATOM 1552 N N . VAL A 1 188 ? -8.712 4.631 -0.199 1.00 81.25 188 VAL A N 1
ATOM 1553 C CA . VAL A 1 188 ? -8.880 3.628 -1.263 1.00 81.25 188 VAL A CA 1
ATOM 1554 C C . VAL A 1 188 ? -8.778 4.267 -2.652 1.00 81.25 188 VAL A C 1
ATOM 1556 O O . VAL A 1 188 ? -8.076 3.737 -3.513 1.00 81.25 188 VAL A O 1
ATOM 1559 N N . MET A 1 189 ? -9.415 5.422 -2.885 1.00 81.81 189 MET A N 1
ATOM 1560 C CA . MET A 1 189 ? -9.296 6.147 -4.158 1.00 81.81 189 MET A CA 1
ATOM 1561 C C . MET A 1 189 ? -7.850 6.555 -4.458 1.00 81.81 189 MET A C 1
ATOM 1563 O O . MET A 1 189 ? -7.410 6.424 -5.599 1.00 81.81 189 MET A O 1
ATOM 1567 N N . LEU A 1 190 ? -7.087 6.998 -3.454 1.00 81.81 190 LEU A N 1
ATOM 1568 C CA . LEU A 1 190 ? -5.672 7.341 -3.625 1.00 81.81 190 LEU A CA 1
ATOM 1569 C C . LEU A 1 190 ? -4.839 6.127 -4.054 1.00 81.81 190 LEU A C 1
ATOM 1571 O O . LEU A 1 190 ? -4.064 6.230 -5.006 1.00 81.81 190 LEU A O 1
ATOM 1575 N N . VAL A 1 191 ? -5.038 4.971 -3.413 1.00 82.69 191 VAL A N 1
ATOM 1576 C CA . VAL A 1 191 ? -4.361 3.717 -3.790 1.00 82.69 191 VAL A CA 1
ATOM 1577 C C . VAL A 1 191 ? -4.747 3.279 -5.209 1.00 82.69 191 VAL A C 1
ATOM 1579 O O . VAL A 1 191 ? -3.881 2.855 -5.980 1.00 82.69 191 VAL A O 1
ATOM 1582 N N . MET A 1 192 ? -6.018 3.430 -5.594 1.00 83.50 192 MET A N 1
ATOM 1583 C CA . MET A 1 192 ? -6.494 3.137 -6.953 1.00 83.50 192 MET A CA 1
ATOM 1584 C C . MET A 1 192 ? -5.840 4.045 -8.001 1.00 83.50 192 MET A C 1
ATOM 1586 O O . MET A 1 192 ? -5.316 3.546 -8.996 1.00 83.50 192 MET A O 1
ATOM 1590 N N . ILE A 1 193 ? -5.812 5.363 -7.767 1.00 82.50 193 ILE A N 1
ATOM 1591 C CA . ILE A 1 193 ? -5.182 6.330 -8.679 1.00 82.50 193 ILE A CA 1
ATOM 1592 C C . ILE A 1 193 ? -3.695 6.009 -8.837 1.00 82.50 193 ILE A C 1
ATOM 1594 O O . ILE A 1 193 ? -3.212 5.913 -9.962 1.00 82.50 193 ILE A O 1
ATOM 1598 N N . GLN A 1 194 ? -2.970 5.786 -7.737 1.00 81.19 194 GLN A N 1
ATOM 1599 C CA . GLN A 1 194 ? -1.551 5.420 -7.789 1.00 81.19 194 GLN A CA 1
ATOM 1600 C C . GLN A 1 194 ? -1.314 4.135 -8.589 1.00 81.19 194 GLN A C 1
ATOM 1602 O O . GLN A 1 194 ? -0.380 4.073 -9.389 1.00 81.19 194 GLN A O 1
ATOM 1607 N N . SER A 1 195 ? -2.176 3.134 -8.414 1.00 83.94 195 SER A N 1
ATOM 1608 C CA . SER A 1 195 ? -2.067 1.860 -9.130 1.00 83.94 195 SER A CA 1
ATOM 1609 C C . SER A 1 195 ? -2.319 2.029 -10.629 1.00 83.94 195 SER A C 1
ATOM 1611 O O . SER A 1 195 ? -1.532 1.527 -11.429 1.00 83.94 195 SER A O 1
ATOM 1613 N N . MET A 1 196 ? -3.321 2.827 -11.020 1.00 83.50 196 MET A N 1
ATOM 1614 C CA . MET A 1 196 ? -3.558 3.172 -12.429 1.00 83.50 196 MET A CA 1
ATOM 1615 C C . MET A 1 196 ? -2.370 3.906 -13.061 1.00 83.50 196 MET A C 1
ATOM 1617 O O . MET A 1 196 ? -2.045 3.671 -14.223 1.00 83.50 196 MET A O 1
ATOM 1621 N N . GLN A 1 197 ? -1.713 4.806 -12.325 1.00 80.81 197 GLN A N 1
ATOM 1622 C CA . GLN A 1 197 ? -0.537 5.512 -12.846 1.00 80.81 197 GLN A CA 1
ATOM 1623 C C . GLN A 1 197 ? 0.651 4.570 -13.040 1.00 80.81 197 GLN A C 1
ATOM 1625 O O . GLN A 1 197 ? 1.349 4.657 -14.051 1.00 80.81 197 GLN A O 1
ATOM 1630 N N . CYS A 1 198 ? 0.853 3.634 -12.110 1.00 80.81 198 CYS A N 1
ATOM 1631 C CA . CYS A 1 198 ? 1.869 2.598 -12.263 1.00 80.81 198 CYS A CA 1
ATOM 1632 C C . CYS A 1 198 ? 1.595 1.746 -13.506 1.00 80.81 198 CYS A C 1
ATOM 1634 O O . CYS A 1 198 ? 2.504 1.522 -14.299 1.00 80.81 198 CYS A O 1
ATOM 1636 N N . GLU A 1 199 ? 0.347 1.328 -13.715 1.00 85.44 199 GLU A N 1
ATOM 1637 C CA . GLU A 1 199 ? -0.060 0.544 -14.884 1.00 85.44 199 GLU A CA 1
ATOM 1638 C C . GLU A 1 199 ? 0.197 1.287 -16.203 1.00 85.44 199 GLU A C 1
ATOM 1640 O O . GLU A 1 199 ? 0.824 0.737 -17.108 1.00 85.44 199 GLU A O 1
ATOM 1645 N N . LYS A 1 200 ? -0.185 2.568 -16.297 1.00 85.19 200 LYS A N 1
ATOM 1646 C CA . LYS A 1 200 ? 0.120 3.398 -17.477 1.00 85.19 200 LYS A CA 1
ATOM 1647 C C . LYS A 1 200 ? 1.619 3.468 -17.754 1.00 85.19 200 LYS A C 1
ATOM 1649 O O . LYS A 1 200 ? 2.039 3.287 -18.894 1.00 85.19 200 LYS A O 1
ATOM 1654 N N . PHE A 1 201 ? 2.423 3.684 -16.716 1.00 81.56 201 PHE A N 1
ATOM 1655 C CA . PHE A 1 201 ? 3.878 3.709 -16.827 1.00 81.56 201 PHE A CA 1
ATOM 1656 C C . PHE A 1 201 ? 4.444 2.373 -17.335 1.00 81.56 201 PHE A C 1
ATOM 1658 O O . PHE A 1 201 ? 5.306 2.365 -18.216 1.00 81.56 201 PHE A O 1
ATOM 1665 N N . TYR A 1 202 ? 3.931 1.242 -16.840 1.00 82.38 202 TYR A N 1
ATOM 1666 C CA . TYR A 1 202 ? 4.330 -0.082 -17.322 1.00 82.38 202 TYR A CA 1
ATOM 1667 C C . TYR A 1 202 ? 4.000 -0.296 -18.793 1.00 82.38 202 TYR A C 1
ATOM 1669 O O . TYR A 1 202 ? 4.869 -0.735 -19.544 1.00 82.38 202 TYR A O 1
ATOM 1677 N N . ILE A 1 203 ? 2.788 0.068 -19.212 1.00 86.25 203 ILE A N 1
ATOM 1678 C CA . ILE A 1 203 ? 2.360 -0.044 -20.609 1.00 86.25 203 ILE A CA 1
ATOM 1679 C C . ILE A 1 203 ? 3.265 0.800 -21.517 1.00 86.25 203 ILE A C 1
ATOM 1681 O O . ILE A 1 203 ? 3.655 0.344 -22.592 1.00 86.25 203 ILE A O 1
ATOM 1685 N N . THR A 1 204 ? 3.632 2.018 -21.106 1.00 84.69 204 THR A N 1
ATOM 1686 C CA . THR A 1 204 ? 4.549 2.871 -21.881 1.00 84.69 204 THR A CA 1
ATOM 1687 C C . THR A 1 204 ? 5.935 2.238 -22.015 1.00 84.69 204 THR A C 1
ATOM 1689 O O . THR A 1 204 ? 6.506 2.240 -23.106 1.00 84.69 204 THR A O 1
ATOM 1692 N N . ILE A 1 205 ? 6.463 1.630 -20.949 1.00 81.75 205 ILE A N 1
ATOM 1693 C CA . ILE A 1 205 ? 7.753 0.928 -21.004 1.00 81.75 205 ILE A CA 1
ATOM 1694 C C . ILE A 1 205 ? 7.690 -0.311 -21.899 1.00 81.75 205 ILE A C 1
ATOM 1696 O O . ILE A 1 205 ? 8.599 -0.528 -22.699 1.00 81.75 205 ILE A O 1
ATOM 1700 N N . GLU A 1 206 ? 6.618 -1.095 -21.818 1.00 86.00 206 GLU A N 1
ATOM 1701 C CA . GLU A 1 206 ? 6.413 -2.267 -22.673 1.00 86.00 206 GLU A CA 1
ATOM 1702 C C . GLU A 1 206 ? 6.304 -1.873 -24.157 1.00 86.00 206 GLU A C 1
ATOM 1704 O O . GLU A 1 206 ? 6.910 -2.500 -25.032 1.00 86.00 206 GLU A O 1
ATOM 1709 N N . LYS A 1 207 ? 5.609 -0.771 -24.464 1.00 88.31 207 LYS A N 1
ATOM 1710 C CA . LYS A 1 207 ? 5.559 -0.196 -25.819 1.00 88.31 207 LYS A CA 1
ATOM 1711 C C . LYS A 1 207 ? 6.938 0.248 -26.312 1.00 88.31 207 LYS A C 1
ATOM 1713 O O . LYS A 1 207 ? 7.286 0.002 -27.466 1.00 88.31 207 LYS A O 1
ATOM 1718 N N . ALA A 1 208 ? 7.739 0.875 -25.453 1.00 82.81 208 ALA A N 1
ATOM 1719 C CA . ALA A 1 208 ? 9.095 1.280 -25.807 1.00 82.81 208 ALA A CA 1
ATOM 1720 C C . ALA A 1 208 ? 10.002 0.061 -26.072 1.00 82.81 208 ALA A C 1
ATOM 1722 O O . ALA A 1 208 ? 10.729 0.035 -27.066 1.00 82.81 208 ALA A O 1
ATOM 1723 N N . GLU A 1 209 ? 9.914 -0.986 -25.245 1.00 86.88 209 GLU A N 1
ATOM 1724 C CA . GLU A 1 209 ? 10.656 -2.236 -25.451 1.00 86.88 209 GLU A CA 1
ATOM 1725 C C . GLU A 1 209 ? 10.265 -2.921 -26.766 1.00 86.88 209 GLU A C 1
ATOM 1727 O O . GLU A 1 209 ? 11.134 -3.279 -27.566 1.00 86.88 209 GLU A O 1
ATOM 1732 N N . THR A 1 210 ? 8.965 -3.076 -27.024 1.00 90.06 210 THR A N 1
ATOM 1733 C CA . THR A 1 210 ? 8.466 -3.711 -28.254 1.00 90.06 210 THR A CA 1
ATOM 1734 C C . THR A 1 210 ? 8.880 -2.937 -29.507 1.00 90.06 210 THR A C 1
ATOM 1736 O O . THR A 1 210 ? 9.309 -3.558 -30.483 1.00 90.06 210 THR A O 1
ATOM 1739 N N . ALA A 1 211 ? 8.876 -1.599 -29.467 1.00 87.81 211 ALA A N 1
ATOM 1740 C CA . ALA A 1 211 ? 9.393 -0.760 -30.548 1.00 87.81 211 ALA A CA 1
ATOM 1741 C C . ALA A 1 211 ? 10.902 -0.975 -30.792 1.00 87.81 211 ALA A C 1
ATOM 1743 O O . ALA A 1 211 ? 11.333 -1.109 -31.944 1.00 87.81 211 ALA A O 1
ATOM 1744 N N . CYS A 1 212 ? 11.713 -1.078 -29.733 1.00 86.19 212 CYS A N 1
ATOM 1745 C CA . CYS A 1 212 ? 13.141 -1.399 -29.837 1.00 86.19 212 CYS A CA 1
ATOM 1746 C C . CYS A 1 212 ? 13.385 -2.801 -30.417 1.00 86.19 212 CYS A C 1
ATOM 1748 O O . CYS A 1 212 ? 14.245 -2.967 -31.286 1.00 86.19 212 CYS A O 1
ATOM 1750 N N . ILE A 1 213 ? 12.607 -3.805 -30.000 1.00 89.75 213 ILE A N 1
ATOM 1751 C CA . ILE A 1 213 ? 12.684 -5.170 -30.541 1.00 89.75 213 ILE A CA 1
ATOM 1752 C C . ILE A 1 213 ? 12.305 -5.188 -32.027 1.00 89.75 213 ILE A C 1
ATOM 1754 O O . ILE A 1 213 ? 13.004 -5.809 -32.833 1.00 89.75 213 ILE A O 1
ATOM 1758 N N . GLN A 1 214 ? 11.236 -4.487 -32.416 1.00 90.12 214 GLN A N 1
ATOM 1759 C CA . GLN A 1 214 ? 10.794 -4.404 -33.808 1.00 90.12 214 GLN A CA 1
ATOM 1760 C C . GLN A 1 214 ? 11.862 -3.752 -34.699 1.00 90.12 214 GLN A C 1
ATOM 1762 O O . GLN A 1 214 ? 12.177 -4.283 -35.768 1.00 90.12 214 GLN A O 1
ATOM 1767 N N . ARG A 1 215 ? 12.495 -2.666 -34.230 1.00 84.81 215 ARG A N 1
ATOM 1768 C CA . ARG A 1 215 ? 13.638 -2.040 -34.917 1.00 84.81 215 ARG A CA 1
ATOM 1769 C C . ARG A 1 215 ? 14.836 -2.985 -35.037 1.00 84.81 215 ARG A C 1
ATOM 1771 O O . ARG A 1 215 ? 15.439 -3.065 -36.102 1.00 84.81 215 ARG A O 1
ATOM 1778 N N . LEU A 1 216 ? 15.153 -3.752 -33.991 1.00 87.00 216 LEU A N 1
ATOM 1779 C CA . LEU A 1 216 ? 16.249 -4.731 -34.011 1.00 87.00 216 LEU A CA 1
ATOM 1780 C C . LEU A 1 216 ? 15.996 -5.923 -34.951 1.00 87.00 216 LEU A C 1
ATOM 1782 O O . LEU A 1 216 ? 16.964 -6.520 -35.434 1.00 87.00 216 LEU A O 1
ATOM 1786 N N . LYS A 1 217 ? 14.730 -6.294 -35.192 1.00 89.38 217 LYS A N 1
ATOM 1787 C CA . LYS A 1 217 ? 14.341 -7.426 -36.052 1.00 89.38 217 LYS A CA 1
ATOM 1788 C C . LYS A 1 217 ? 14.354 -7.075 -37.543 1.00 89.38 217 LYS A C 1
ATOM 1790 O O . LYS A 1 217 ? 14.714 -7.932 -38.347 1.00 89.38 217 LYS A O 1
ATOM 1795 N N . ASN A 1 218 ? 14.059 -5.828 -37.915 1.00 85.94 218 ASN A N 1
ATOM 1796 C CA . ASN A 1 218 ? 14.031 -5.346 -39.307 1.00 85.94 218 ASN A CA 1
ATOM 1797 C C . ASN A 1 218 ? 15.433 -5.151 -39.939 1.00 85.94 218 ASN A C 1
ATOM 1799 O O . ASN A 1 218 ? 15.679 -4.195 -40.671 1.00 85.94 218 ASN A O 1
ATOM 1803 N N . LYS A 1 219 ? 16.369 -6.083 -39.698 1.00 68.12 219 LYS A N 1
ATOM 1804 C CA . LYS A 1 219 ? 17.764 -6.030 -40.180 1.00 68.12 219 LYS A CA 1
ATOM 1805 C C . LYS A 1 219 ? 17.901 -5.986 -41.703 1.00 68.12 219 LYS A C 1
ATOM 1807 O O . LYS A 1 219 ? 18.904 -5.485 -42.190 1.00 68.12 219 LYS A O 1
ATOM 1812 N N . HIS A 1 220 ? 16.908 -6.480 -42.442 1.00 65.50 220 HIS A N 1
ATOM 1813 C CA . HIS A 1 220 ? 16.971 -6.590 -43.903 1.00 65.50 220 HIS A CA 1
ATOM 1814 C C . HIS A 1 220 ? 16.896 -5.243 -44.645 1.00 65.50 220 HIS A C 1
ATOM 1816 O O . HIS A 1 220 ? 17.167 -5.202 -45.838 1.00 65.50 220 HIS A O 1
ATOM 1822 N N . TYR A 1 221 ? 16.555 -4.153 -43.947 1.00 53.47 221 TYR A N 1
ATOM 1823 C CA . TYR A 1 221 ? 16.496 -2.794 -44.503 1.00 53.47 221 TYR A CA 1
ATOM 1824 C C . TYR A 1 221 ? 17.644 -1.890 -44.015 1.00 53.47 221 TYR A C 1
ATOM 1826 O O . TYR A 1 221 ? 17.752 -0.741 -44.434 1.00 53.47 221 TYR A O 1
ATOM 1834 N N . LEU A 1 222 ? 18.489 -2.388 -43.102 1.00 52.97 222 LEU A N 1
ATOM 1835 C CA . LEU A 1 222 ? 19.476 -1.580 -42.378 1.00 52.97 222 LEU A CA 1
ATOM 1836 C C . LEU A 1 222 ? 20.875 -1.570 -43.011 1.00 52.97 222 LEU A C 1
ATOM 1838 O O . LEU A 1 222 ? 21.726 -0.833 -42.534 1.00 52.97 222 LEU A O 1
ATOM 1842 N N . ASP A 1 223 ? 21.118 -2.353 -44.064 1.00 56.41 223 ASP A N 1
ATOM 1843 C CA . ASP A 1 223 ? 22.416 -2.358 -44.764 1.00 56.41 223 ASP A CA 1
ATOM 1844 C C . ASP A 1 223 ? 22.608 -1.106 -45.648 1.00 56.41 223 ASP A C 1
ATOM 1846 O O . ASP A 1 223 ? 23.714 -0.798 -46.077 1.00 56.41 223 ASP A O 1
ATOM 1850 N N . VAL A 1 224 ? 21.528 -0.351 -45.902 1.00 57.62 224 VAL A N 1
ATOM 1851 C CA . VAL A 1 224 ? 21.516 0.825 -46.796 1.00 57.62 224 VAL A CA 1
ATOM 1852 C C . VAL A 1 224 ? 21.465 2.156 -46.031 1.00 57.62 224 VAL A C 1
ATOM 1854 O O . VAL A 1 224 ? 21.764 3.208 -46.589 1.00 57.62 224 VAL A O 1
ATOM 1857 N N . VAL A 1 225 ? 21.126 2.146 -44.741 1.00 58.03 225 VAL A N 1
ATOM 1858 C CA . VAL A 1 225 ? 21.028 3.363 -43.924 1.00 58.03 225 VAL A CA 1
ATOM 1859 C C . VAL A 1 225 ? 22.066 3.275 -42.816 1.00 58.03 225 VAL A C 1
ATOM 1861 O O . VAL A 1 225 ? 22.036 2.323 -42.043 1.00 58.03 225 VAL A O 1
ATOM 1864 N N . PHE A 1 226 ? 22.957 4.272 -42.731 1.00 60.31 226 PHE A N 1
ATOM 1865 C CA . PHE A 1 226 ? 23.920 4.487 -41.642 1.00 60.31 226 PHE A CA 1
ATOM 1866 C C . PHE A 1 226 ? 23.198 4.689 -40.297 1.00 60.31 226 PHE A C 1
ATOM 1868 O O . PHE A 1 226 ? 23.198 5.770 -39.712 1.00 60.31 226 PHE A O 1
ATOM 1875 N N . VAL A 1 227 ? 22.551 3.647 -39.786 1.00 61.53 227 VAL A N 1
ATOM 1876 C CA . VAL A 1 227 ? 22.161 3.582 -38.388 1.00 61.53 227 VAL A CA 1
ATOM 1877 C C . VAL A 1 227 ? 23.461 3.432 -37.615 1.00 61.53 227 VAL A C 1
ATOM 1879 O O . VAL A 1 227 ? 24.141 2.412 -37.711 1.00 61.53 227 VAL A O 1
ATOM 1882 N N . SER A 1 228 ? 23.828 4.490 -36.896 1.00 71.12 228 SER A N 1
ATOM 1883 C CA . SER A 1 228 ? 25.011 4.520 -36.041 1.00 71.12 228 SER A CA 1
ATOM 1884 C C . SER A 1 228 ? 24.998 3.307 -35.109 1.00 71.12 228 SER A C 1
ATOM 1886 O O . SER A 1 228 ? 24.008 3.074 -34.413 1.00 71.12 228 SER A O 1
ATOM 1888 N N . ASP A 1 229 ? 26.100 2.552 -35.047 1.00 80.12 229 ASP A N 1
ATOM 1889 C CA . ASP A 1 229 ? 26.276 1.403 -34.140 1.00 80.12 229 ASP A CA 1
ATOM 1890 C C . ASP A 1 229 ? 25.886 1.720 -32.683 1.00 80.12 229 ASP A C 1
ATOM 1892 O O . ASP A 1 229 ? 25.486 0.837 -31.918 1.00 80.12 229 ASP A O 1
ATOM 1896 N N . CYS A 1 230 ? 25.936 3.003 -32.311 1.00 76.88 230 CYS A N 1
ATOM 1897 C CA . CYS A 1 230 ? 25.464 3.522 -31.036 1.00 76.88 230 CYS A CA 1
ATOM 1898 C C . CYS A 1 230 ? 23.974 3.220 -30.771 1.00 76.88 230 CYS A C 1
ATOM 1900 O O . CYS A 1 230 ? 23.643 2.755 -29.682 1.00 76.88 230 CYS A O 1
ATOM 1902 N N . GLU A 1 231 ? 23.079 3.406 -31.748 1.00 78.50 231 GLU A N 1
ATOM 1903 C CA . GLU A 1 231 ? 21.634 3.163 -31.582 1.00 78.50 231 GLU A CA 1
ATOM 1904 C C . GLU A 1 231 ? 21.315 1.676 -31.405 1.00 78.50 231 GLU A C 1
ATOM 1906 O O . GLU A 1 231 ? 20.457 1.290 -30.605 1.00 78.50 231 GLU A O 1
ATOM 1911 N N . ARG A 1 232 ? 22.043 0.817 -32.128 1.00 82.56 232 ARG A N 1
ATOM 1912 C CA . ARG A 1 232 ? 21.891 -0.637 -32.035 1.00 82.56 232 ARG A CA 1
ATOM 1913 C C . ARG A 1 232 ? 22.323 -1.153 -30.669 1.00 82.56 232 ARG A C 1
ATOM 1915 O O . ARG A 1 232 ? 21.644 -2.009 -30.098 1.00 82.56 232 ARG A O 1
ATOM 1922 N N . ASN A 1 233 ? 23.443 -0.641 -30.162 1.00 84.62 233 ASN A N 1
ATOM 1923 C CA . ASN A 1 233 ? 23.938 -0.986 -28.835 1.00 84.62 233 ASN A CA 1
ATOM 1924 C C . ASN A 1 233 ? 22.984 -0.473 -27.751 1.00 84.62 233 ASN A C 1
ATOM 1926 O O . ASN A 1 233 ? 22.644 -1.235 -26.855 1.00 84.62 233 ASN A O 1
ATOM 1930 N N . LEU A 1 234 ? 22.427 0.733 -27.909 1.00 80.50 234 LEU A N 1
ATOM 1931 C CA . LEU A 1 234 ? 21.385 1.266 -27.024 1.00 80.50 234 LEU A CA 1
ATOM 1932 C C . LEU A 1 234 ? 20.131 0.384 -26.975 1.00 80.50 234 LEU A C 1
ATOM 1934 O O . LEU A 1 234 ? 19.665 0.056 -25.888 1.00 80.50 234 LEU A O 1
ATOM 1938 N N . CYS A 1 235 ? 19.598 -0.052 -28.122 1.00 84.31 235 CYS A N 1
ATOM 1939 C CA . CYS A 1 235 ? 18.425 -0.933 -28.137 1.00 84.31 235 CYS A CA 1
ATOM 1940 C C . CYS A 1 235 ? 18.719 -2.294 -27.489 1.00 84.31 235 CYS A C 1
ATOM 1942 O O . CYS A 1 235 ? 17.868 -2.838 -26.787 1.00 84.31 235 CYS A O 1
ATOM 1944 N N . LYS A 1 236 ? 19.916 -2.858 -27.704 1.00 87.38 236 LYS A N 1
ATOM 1945 C CA . LYS A 1 236 ? 20.325 -4.114 -27.055 1.00 87.38 236 LYS A CA 1
ATOM 1946 C C . LYS A 1 236 ? 20.442 -3.952 -25.545 1.00 87.38 236 LYS A C 1
ATOM 1948 O O . LYS A 1 236 ? 19.886 -4.772 -24.818 1.00 87.38 236 LYS A O 1
ATOM 1953 N N . ASP A 1 237 ? 21.119 -2.901 -25.096 1.00 86.44 237 ASP A N 1
ATOM 1954 C CA . ASP A 1 237 ? 21.299 -2.604 -23.679 1.00 86.44 237 ASP A CA 1
ATOM 1955 C C . ASP A 1 237 ? 19.953 -2.339 -23.010 1.00 86.44 237 ASP A C 1
ATOM 1957 O O . ASP A 1 237 ? 19.728 -2.824 -21.909 1.00 86.44 237 ASP A O 1
ATOM 1961 N N . MET A 1 238 ? 19.029 -1.647 -23.685 1.00 81.31 238 MET A N 1
ATOM 1962 C CA . MET A 1 238 ? 17.674 -1.424 -23.187 1.00 81.31 238 MET A CA 1
ATOM 1963 C C . MET A 1 238 ? 16.910 -2.737 -23.037 1.00 81.31 238 MET A C 1
ATOM 1965 O O . MET A 1 238 ? 16.382 -2.994 -21.964 1.00 81.31 238 MET A O 1
ATOM 1969 N N . VAL A 1 239 ? 16.861 -3.585 -24.069 1.00 86.00 239 VAL A N 1
ATOM 1970 C CA . VAL A 1 239 ? 16.155 -4.876 -23.995 1.00 86.00 239 VAL A CA 1
ATOM 1971 C C . VAL A 1 239 ? 16.784 -5.769 -22.925 1.00 86.00 239 VAL A C 1
ATOM 1973 O O . VAL A 1 239 ? 16.082 -6.427 -22.162 1.00 86.00 239 VAL A O 1
ATOM 1976 N N . GLN A 1 240 ? 18.114 -5.772 -22.812 1.00 88.31 240 GLN A N 1
ATOM 1977 C CA . GLN A 1 240 ? 18.808 -6.529 -21.777 1.00 88.31 240 GLN A CA 1
ATOM 1978 C C . GLN A 1 240 ? 18.533 -5.962 -20.381 1.00 88.31 240 GLN A C 1
ATOM 1980 O O . GLN A 1 240 ? 18.270 -6.725 -19.452 1.00 88.31 240 GLN A O 1
ATOM 1985 N N . LEU A 1 241 ? 18.547 -4.639 -20.223 1.00 82.75 241 LEU A N 1
ATOM 1986 C CA . LEU A 1 241 ? 18.218 -3.971 -18.973 1.00 82.75 241 LEU A CA 1
ATOM 1987 C C . LEU A 1 241 ? 16.760 -4.227 -18.602 1.00 82.75 241 LEU A C 1
ATOM 1989 O O . LEU A 1 241 ? 16.507 -4.542 -17.444 1.00 82.75 241 LEU A O 1
ATOM 1993 N N . ASN A 1 242 ? 15.817 -4.173 -19.542 1.00 80.75 242 ASN A N 1
ATOM 1994 C CA . ASN A 1 242 ? 14.416 -4.470 -19.263 1.00 80.75 242 ASN A CA 1
ATOM 1995 C C . ASN A 1 242 ? 14.259 -5.931 -18.840 1.00 80.75 242 ASN A C 1
ATOM 1997 O O . ASN A 1 242 ? 13.711 -6.236 -17.788 1.00 80.75 242 ASN A O 1
ATOM 2001 N N . ARG A 1 243 ? 14.891 -6.854 -19.560 1.00 83.38 243 ARG A N 1
ATOM 2002 C CA . ARG A 1 243 ? 14.837 -8.276 -19.220 1.00 83.38 243 ARG A CA 1
ATOM 2003 C C . ARG A 1 243 ? 15.445 -8.606 -17.850 1.00 83.38 243 ARG A C 1
ATOM 2005 O O . ARG A 1 243 ? 14.951 -9.501 -17.173 1.00 83.38 243 ARG A O 1
ATOM 2012 N N . VAL A 1 244 ? 16.516 -7.917 -17.441 1.00 81.75 244 VAL A N 1
ATOM 2013 C CA . VAL A 1 244 ? 17.228 -8.195 -16.176 1.00 81.75 244 VAL A CA 1
ATOM 2014 C C . VAL A 1 244 ? 16.672 -7.389 -14.997 1.00 81.75 244 VAL A C 1
ATOM 2016 O O . VAL A 1 244 ? 16.571 -7.909 -13.889 1.00 81.75 244 VAL A O 1
ATOM 2019 N N . SER A 1 245 ? 16.325 -6.119 -15.205 1.00 68.06 245 SER A N 1
ATOM 2020 C CA . SER A 1 245 ? 15.904 -5.187 -14.144 1.00 68.06 245 SER A CA 1
ATOM 2021 C C . SER A 1 245 ? 14.392 -4.996 -14.055 1.00 68.06 245 SER A C 1
ATOM 2023 O O . SER A 1 245 ? 13.879 -4.618 -13.001 1.00 68.06 245 SER A O 1
ATOM 2025 N N . PHE A 1 246 ? 13.687 -5.291 -15.143 1.00 68.50 246 PHE A N 1
ATOM 2026 C CA . PHE A 1 246 ? 12.251 -5.110 -15.307 1.00 68.50 246 PHE A CA 1
ATOM 2027 C C . PHE A 1 246 ? 11.526 -6.458 -15.330 1.00 68.50 246 PHE A C 1
ATOM 2029 O O . PHE A 1 246 ? 10.477 -6.632 -15.944 1.00 68.50 246 PHE A O 1
ATOM 2036 N N . SER A 1 247 ? 12.051 -7.420 -14.567 1.00 68.75 247 SER A N 1
ATOM 2037 C CA . SER A 1 247 ? 11.196 -8.439 -13.969 1.00 68.75 247 SER A CA 1
ATOM 2038 C C . SER A 1 247 ? 10.127 -7.689 -13.178 1.00 68.75 247 SER A C 1
ATOM 2040 O O . SER A 1 247 ? 10.458 -7.097 -12.149 1.00 68.75 247 SER A O 1
ATOM 2042 N N . LYS A 1 248 ? 8.904 -7.647 -13.732 1.00 68.38 248 LYS A N 1
ATOM 2043 C CA . LYS A 1 248 ? 7.653 -7.071 -13.205 1.00 68.38 248 LYS A CA 1
ATOM 2044 C C . LYS A 1 248 ? 7.811 -6.639 -11.746 1.00 68.38 248 LYS A C 1
ATOM 2046 O O . LYS A 1 248 ? 8.022 -7.510 -10.899 1.00 68.38 248 LYS A O 1
ATOM 2051 N N . MET A 1 249 ? 7.829 -5.328 -11.460 1.00 69.62 249 MET A N 1
ATOM 2052 C CA . MET A 1 249 ? 8.380 -4.864 -10.181 1.00 69.62 249 MET A CA 1
ATOM 2053 C C . MET A 1 249 ? 7.606 -5.490 -9.025 1.00 69.62 249 MET A C 1
ATOM 2055 O O . MET A 1 249 ? 6.437 -5.185 -8.793 1.00 69.62 249 MET A O 1
ATOM 2059 N N . SER A 1 250 ? 8.280 -6.374 -8.296 1.00 74.81 250 SER A N 1
ATOM 2060 C CA . SER A 1 250 ? 7.724 -6.939 -7.082 1.00 74.81 250 SER A CA 1
ATOM 2061 C C . SER A 1 250 ? 8.236 -6.133 -5.896 1.00 74.81 250 SER A C 1
ATOM 2063 O O . SER A 1 250 ? 9.450 -6.033 -5.686 1.00 74.81 250 SER A O 1
ATOM 2065 N N . ALA A 1 251 ? 7.333 -5.583 -5.099 1.00 68.56 251 ALA A N 1
ATOM 2066 C CA . ALA A 1 251 ? 7.669 -5.101 -3.777 1.00 68.56 251 ALA A CA 1
ATOM 2067 C C . ALA A 1 251 ? 8.066 -6.295 -2.901 1.00 68.56 251 ALA A C 1
ATOM 2069 O O . ALA A 1 251 ? 7.246 -7.163 -2.596 1.00 68.56 251 ALA A O 1
ATOM 2070 N N . CYS A 1 252 ? 9.340 -6.339 -2.505 1.00 67.62 252 CYS A N 1
ATOM 2071 C CA . CYS A 1 252 ? 9.878 -7.337 -1.575 1.00 67.62 252 CYS A CA 1
ATOM 2072 C C . CYS A 1 252 ? 9.681 -8.806 -2.009 1.00 67.62 252 CYS A C 1
ATOM 2074 O O . CYS A 1 252 ? 9.671 -9.687 -1.157 1.00 67.62 252 CYS A O 1
ATOM 2076 N N . GLY A 1 253 ? 9.487 -9.086 -3.306 1.00 73.94 253 GLY A N 1
ATOM 2077 C CA . GLY A 1 253 ? 9.178 -10.438 -3.798 1.00 73.94 253 GLY A CA 1
ATOM 2078 C C . GLY A 1 253 ? 7.785 -10.956 -3.426 1.00 73.94 253 GLY A C 1
ATOM 2079 O O . GLY A 1 253 ? 7.459 -12.082 -3.785 1.00 73.94 253 GLY A O 1
ATOM 2080 N N . LEU A 1 254 ? 6.984 -10.163 -2.705 1.00 66.50 254 LEU A N 1
ATOM 2081 C CA . LEU A 1 254 ? 5.713 -10.600 -2.126 1.00 66.50 254 LEU A CA 1
ATOM 2082 C C . LEU A 1 254 ? 4.513 -10.131 -2.954 1.00 66.50 254 LEU A C 1
ATOM 2084 O O . LEU A 1 254 ? 3.558 -10.879 -3.132 1.00 66.50 254 LEU A O 1
ATOM 2088 N N . PHE A 1 255 ? 4.586 -8.905 -3.481 1.00 75.56 255 PHE A N 1
ATOM 2089 C CA . PHE A 1 255 ? 3.502 -8.284 -4.238 1.00 75.56 255 PHE A CA 1
ATOM 2090 C C . PHE A 1 255 ? 4.012 -7.732 -5.553 1.00 75.56 255 PHE A C 1
ATOM 2092 O O . PHE A 1 255 ? 4.977 -6.969 -5.568 1.00 75.56 255 PHE A O 1
ATOM 2099 N N . TYR A 1 256 ? 3.343 -8.072 -6.649 1.00 82.62 256 TYR A N 1
ATOM 2100 C CA . TYR A 1 256 ? 3.555 -7.384 -7.914 1.00 82.62 256 TYR A CA 1
ATOM 2101 C C . TYR A 1 256 ? 2.839 -6.037 -7.854 1.00 82.62 256 TYR A C 1
ATOM 2103 O O . TYR A 1 256 ? 1.634 -5.979 -7.615 1.00 82.62 256 TYR A O 1
ATOM 2111 N N . ILE A 1 257 ? 3.596 -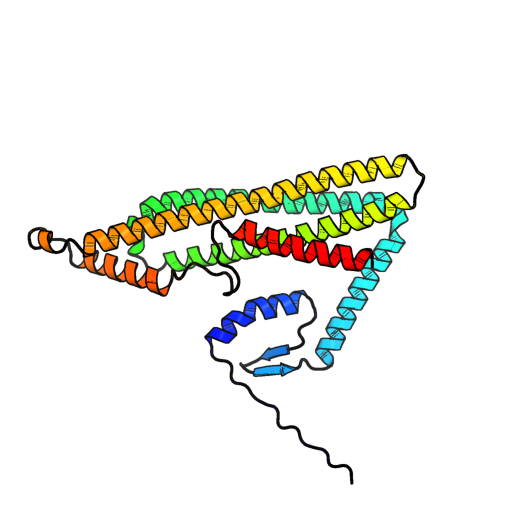4.953 -8.035 1.00 78.81 257 ILE A N 1
ATOM 2112 C CA . ILE A 1 257 ? 3.035 -3.610 -8.175 1.00 78.81 257 ILE A CA 1
ATOM 2113 C C . ILE A 1 257 ? 2.473 -3.547 -9.593 1.00 78.81 257 ILE A C 1
ATOM 2115 O O . ILE A 1 257 ? 3.185 -3.186 -10.522 1.00 78.81 257 ILE A O 1
ATOM 2119 N N . ASP A 1 258 ? 1.237 -3.992 -9.758 1.00 82.81 258 ASP A N 1
ATOM 2120 C CA . ASP A 1 258 ? 0.490 -3.985 -11.016 1.00 82.81 258 ASP A CA 1
ATOM 2121 C C . ASP A 1 258 ? -0.890 -3.355 -10.761 1.00 82.81 258 ASP A C 1
ATOM 2123 O O . ASP A 1 258 ? -1.253 -3.120 -9.604 1.00 82.81 258 ASP A O 1
ATOM 2127 N N . GLY A 1 259 ? -1.693 -3.124 -11.800 1.00 83.31 259 GLY A N 1
ATOM 2128 C CA . GLY A 1 259 ? -3.076 -2.641 -11.665 1.00 83.31 259 GLY A CA 1
ATOM 2129 C C . GLY A 1 259 ? -3.949 -3.532 -10.763 1.00 83.31 259 GLY A C 1
ATOM 2130 O O . GLY A 1 259 ? -4.963 -3.095 -10.224 1.00 83.31 259 GLY A O 1
ATOM 2131 N N . THR A 1 260 ? -3.517 -4.773 -10.508 1.00 87.88 260 THR A N 1
ATOM 2132 C CA . THR A 1 260 ? -4.157 -5.718 -9.583 1.00 87.88 260 THR A CA 1
ATOM 2133 C C . THR A 1 260 ? -3.808 -5.501 -8.107 1.00 87.88 260 THR A C 1
ATOM 2135 O O . THR A 1 260 ? -4.390 -6.170 -7.253 1.00 87.88 260 THR A O 1
ATOM 2138 N N . LEU A 1 261 ? -2.859 -4.618 -7.772 1.00 87.44 261 LEU A N 1
ATOM 2139 C CA . LEU A 1 261 ? -2.409 -4.387 -6.393 1.00 87.44 261 LEU A CA 1
ATOM 2140 C C . LEU A 1 261 ? -3.560 -3.987 -5.448 1.00 87.44 261 LEU A C 1
ATOM 2142 O O . LEU A 1 261 ? -3.669 -4.608 -4.389 1.00 87.44 261 LEU A O 1
ATOM 2146 N N . PRO A 1 262 ? -4.463 -3.048 -5.799 1.00 86.62 262 PRO A N 1
ATOM 2147 C CA . PRO A 1 262 ? -5.604 -2.715 -4.947 1.00 86.62 262 PRO A CA 1
ATOM 2148 C C . PRO A 1 262 ? -6.526 -3.912 -4.726 1.00 86.62 262 PRO A C 1
ATOM 2150 O O . PRO A 1 262 ? -7.012 -4.117 -3.620 1.00 86.62 262 PRO A O 1
ATOM 2153 N N . LEU A 1 263 ? -6.732 -4.742 -5.753 1.00 89.56 263 LEU A N 1
ATOM 2154 C CA . LEU A 1 263 ? -7.581 -5.928 -5.656 1.00 89.56 263 LEU A CA 1
ATOM 2155 C C . LEU A 1 263 ? -6.985 -6.961 -4.688 1.00 89.56 263 LEU A C 1
ATOM 2157 O O . LEU A 1 263 ? -7.696 -7.497 -3.839 1.00 89.56 263 LEU A O 1
ATOM 2161 N N . GLN A 1 264 ? -5.673 -7.201 -4.773 1.00 91.38 264 GLN A N 1
ATOM 2162 C CA . GLN A 1 264 ? -4.960 -8.073 -3.835 1.00 91.38 264 GLN A CA 1
ATOM 2163 C C . GLN A 1 264 ? -4.999 -7.515 -2.408 1.00 91.38 264 GLN A C 1
ATOM 2165 O O . GLN A 1 264 ? -5.244 -8.266 -1.463 1.00 91.38 264 GLN A O 1
ATOM 2170 N N . LEU A 1 265 ? -4.813 -6.201 -2.254 1.00 89.25 265 LEU A N 1
ATOM 2171 C CA . LEU A 1 265 ? -4.884 -5.523 -0.963 1.00 89.25 265 LEU A CA 1
ATOM 2172 C C . LEU A 1 265 ? -6.267 -5.671 -0.328 1.00 89.25 265 LEU A C 1
ATOM 2174 O O . LEU A 1 265 ? -6.360 -6.007 0.850 1.00 89.25 265 LEU A O 1
ATOM 2178 N N . MET A 1 266 ? -7.329 -5.476 -1.113 1.00 89.62 266 MET A N 1
ATOM 2179 C CA . MET A 1 266 ? -8.708 -5.663 -0.665 1.00 89.62 266 MET A CA 1
ATOM 2180 C C . MET A 1 266 ? -8.965 -7.113 -0.253 1.00 89.62 266 MET A C 1
ATOM 2182 O O . MET A 1 266 ? -9.555 -7.336 0.796 1.00 89.62 266 MET A O 1
ATOM 2186 N N . GLY A 1 267 ? -8.454 -8.098 -0.998 1.00 93.44 267 GLY A N 1
ATOM 2187 C CA . GLY A 1 267 ? -8.562 -9.510 -0.615 1.00 93.44 267 GLY A CA 1
ATOM 2188 C C . GLY A 1 267 ? -7.904 -9.817 0.735 1.00 93.44 267 GLY A C 1
ATOM 2189 O O . GLY A 1 267 ? -8.504 -10.466 1.591 1.00 93.44 267 GLY A O 1
ATOM 2190 N N . ILE A 1 268 ? -6.692 -9.303 0.967 1.00 92.31 268 ILE A N 1
ATOM 2191 C CA . ILE A 1 268 ? -6.000 -9.450 2.258 1.00 92.31 268 ILE A CA 1
ATOM 2192 C C . ILE A 1 268 ? -6.778 -8.728 3.359 1.00 92.31 268 ILE A C 1
ATOM 2194 O O . ILE A 1 268 ? -7.004 -9.301 4.422 1.00 92.31 268 ILE A O 1
ATOM 2198 N N . LEU A 1 269 ? -7.227 -7.499 3.102 1.00 90.56 269 LEU A N 1
ATOM 2199 C CA . LEU A 1 269 ? -7.996 -6.703 4.051 1.00 90.56 269 LEU A CA 1
ATOM 2200 C C . LEU A 1 269 ? -9.279 -7.426 4.472 1.00 90.56 269 LEU A C 1
ATOM 2202 O O . LEU A 1 269 ? -9.537 -7.546 5.665 1.00 90.56 269 LEU A O 1
ATOM 2206 N N . THR A 1 270 ? -10.042 -7.967 3.521 1.00 93.31 270 THR A N 1
ATOM 2207 C CA . THR A 1 270 ? -11.251 -8.749 3.797 1.00 93.31 270 THR A CA 1
ATOM 2208 C C . THR A 1 270 ? -10.941 -9.978 4.647 1.00 93.31 270 THR A C 1
ATOM 2210 O O . THR A 1 270 ? -11.642 -10.221 5.626 1.00 93.31 270 THR A O 1
ATOM 2213 N N . ASN A 1 271 ? -9.869 -10.716 4.344 1.00 95.31 271 ASN A N 1
ATOM 2214 C CA . ASN A 1 271 ? -9.472 -11.876 5.147 1.00 95.31 271 ASN A CA 1
ATOM 2215 C C . ASN A 1 271 ? -9.154 -11.486 6.598 1.00 95.31 271 ASN A C 1
ATO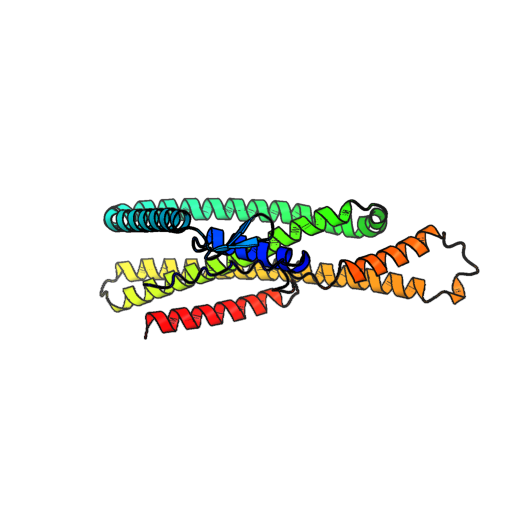M 2217 O O . ASN A 1 271 ? -9.618 -12.142 7.529 1.00 95.31 271 ASN A O 1
ATOM 2221 N N . TYR A 1 272 ? -8.414 -10.395 6.810 1.00 93.06 272 TYR A N 1
ATOM 2222 C CA . TYR A 1 272 ? -8.134 -9.891 8.157 1.00 93.06 272 TYR A CA 1
ATOM 2223 C C . TYR A 1 272 ? -9.395 -9.392 8.869 1.00 93.06 272 TYR A C 1
ATOM 2225 O O . TYR A 1 272 ? -9.570 -9.665 10.054 1.00 93.06 272 TYR A O 1
ATOM 2233 N N . ILE A 1 273 ? -10.291 -8.707 8.157 1.00 91.38 273 ILE A N 1
ATOM 2234 C CA . ILE A 1 273 ? -11.592 -8.274 8.679 1.00 91.38 273 ILE A CA 1
ATOM 2235 C C . ILE A 1 273 ? -12.399 -9.475 9.182 1.00 91.38 273 ILE A C 1
ATOM 2237 O O . ILE A 1 273 ? -12.927 -9.425 10.290 1.00 91.38 273 ILE A O 1
ATOM 2241 N N . VAL A 1 274 ? -12.453 -10.567 8.417 1.00 94.94 274 VAL A N 1
ATOM 2242 C CA . VAL A 1 274 ? -13.145 -11.799 8.823 1.00 94.94 274 VAL A CA 1
ATOM 2243 C C . VAL A 1 274 ? -12.534 -12.384 10.098 1.00 94.94 274 VAL A C 1
ATOM 2245 O O . VAL A 1 274 ? -13.275 -12.734 11.011 1.00 94.94 274 VAL A O 1
ATOM 2248 N N . VAL A 1 275 ? -11.204 -12.436 10.207 1.00 95.94 275 VAL A N 1
ATOM 2249 C CA . VAL A 1 275 ? -10.521 -12.924 11.421 1.00 95.94 275 VAL A CA 1
ATOM 2250 C C . VAL A 1 275 ? -10.823 -12.038 12.635 1.00 95.94 275 VAL A C 1
ATOM 2252 O O . VAL A 1 275 ? -11.080 -12.552 13.724 1.00 95.94 275 VAL A O 1
ATOM 2255 N N . ILE A 1 276 ? -10.838 -10.713 12.464 1.00 90.81 276 ILE A N 1
ATOM 2256 C CA . ILE A 1 276 ? -11.195 -9.766 13.533 1.00 90.81 276 ILE A CA 1
ATOM 2257 C C . ILE A 1 276 ? -12.651 -9.969 13.964 1.00 90.81 276 ILE A C 1
ATOM 2259 O O . ILE A 1 276 ? -12.924 -10.030 15.160 1.00 90.81 276 ILE A O 1
ATOM 2263 N N . LEU A 1 277 ? -13.575 -10.117 13.009 1.00 91.38 277 LEU A N 1
ATOM 2264 C CA . LEU A 1 277 ? -14.982 -10.407 13.290 1.00 91.38 277 LEU A CA 1
ATOM 2265 C C . LEU A 1 277 ? -15.130 -11.715 14.076 1.00 91.38 277 LEU A C 1
ATOM 2267 O O . LEU A 1 277 ? -15.785 -11.726 15.112 1.00 91.38 277 LEU A O 1
ATOM 2271 N N . GLN A 1 278 ? -14.478 -12.794 13.636 1.00 93.88 278 GLN A N 1
ATOM 2272 C CA . GLN A 1 278 ? -14.494 -14.077 14.345 1.00 93.88 278 GLN A CA 1
ATOM 2273 C C . GLN A 1 278 ? -13.963 -13.946 15.774 1.00 93.88 278 GLN A C 1
ATOM 2275 O O . GLN A 1 278 ? -14.578 -14.464 16.692 1.00 93.88 278 GLN A O 1
ATOM 2280 N N . THR A 1 279 ? -12.870 -13.207 15.973 1.00 92.00 279 THR A N 1
ATOM 2281 C CA . THR A 1 279 ? -12.259 -13.010 17.300 1.00 92.00 279 THR A CA 1
ATOM 2282 C C . THR A 1 279 ? -13.129 -12.168 18.241 1.00 92.00 279 THR A C 1
ATOM 2284 O O . THR A 1 279 ? -13.000 -12.269 19.454 1.00 92.00 279 THR A O 1
ATOM 2287 N N . MET A 1 280 ? -13.987 -11.299 17.702 1.00 90.06 280 MET A N 1
ATOM 2288 C CA . MET A 1 280 ? -14.850 -10.422 18.503 1.00 90.06 280 MET A CA 1
ATOM 2289 C C . MET A 1 280 ? -16.163 -11.091 18.925 1.00 90.06 280 MET A C 1
ATOM 2291 O O . MET A 1 280 ? -16.718 -10.711 19.952 1.00 90.06 280 MET A O 1
ATOM 2295 N N . PHE A 1 281 ? -16.678 -12.038 18.135 1.00 88.62 281 PHE A N 1
ATOM 2296 C CA . PHE A 1 281 ? -18.005 -12.634 18.347 1.00 88.62 281 PHE A CA 1
ATOM 2297 C C . PHE A 1 281 ? -17.989 -14.091 18.822 1.00 88.62 281 PHE A C 1
ATOM 2299 O O . PHE A 1 281 ? -19.039 -14.583 19.238 1.00 88.62 281 PHE A O 1
ATOM 2306 N N . LEU A 1 282 ? -16.849 -14.780 18.732 1.00 91.06 282 LEU A N 1
ATOM 2307 C CA . LEU A 1 282 ? -16.691 -16.190 19.097 1.00 91.06 282 LEU A CA 1
ATOM 2308 C C . LEU A 1 282 ? -15.842 -16.333 20.363 1.00 91.06 282 LEU A C 1
ATOM 2310 O O . LEU A 1 282 ? -16.238 -17.141 21.230 1.00 91.06 282 LEU A O 1
#

pLDDT: mean 71.39, std 13.28, range [41.75, 95.94]

Secondary structure (DSSP, 8-state):
---------------HHHHHHHHHHHHHHHHTT--SEEEETTEEEEPPHHHHHHHHHHHHHHHHHHHHHHHGGGTHHHHHHHHHHHHHHHHHHHHHHHHHHHHHHHHHHHHHHHHHHHHTTSTTHHHHHHHHHHHHHHHHHHHHHHHHHHHHHHHHHHHHHHT---HHHHHHHHHHHHHHHHHHHHHHHHHHHHHHHHHHHHHHHHHHHHHHHHHHH-GGGTTSS---HHHHHHHHHHHHHHHHH-S--EETTTEE-STTHHHHHHHHHHHHHHHHHHHHH-

Foldseek 3Di:
DDDPPPPDDDWDQDDPVVVLLCPVVQVVCVVVLHDCWDQDPRGTDGDDPVSVVVSVVVVVVVVVVVVVVVVCVVVCVVVVVVVVVVVVVVVVVVVVVVVVVVVVVVVVVVVCLVCVVVCLVPPPPVVVVVVVLVVLVVLLVVLLVLLVVLLLVLVVLVVVVVVDDDDVSVVVNVVVNVVSVVVNVVSLVVNLVVLVVVQVVVVSLVVVLVVLVVVQVPVVVPVPDCPDVVSVVSSVVSNVCCVVVVPQDADSVPRRSHSCRSVVSVVVSVVVSVVSVVVVPD

Radius of gyration: 26.37 Å; chains: 1; bounding box: 57×56×83 Å

Sequence (282 aa):
MVSSSVEAPLKFHLKKPIRQLFYPFHLLLFIFLSPKFLIIDNCITANGKRVCIVTALAVIFFISITFYRFALSKIVSWNIIILTIIWLLKDIVLVFLQNFFSEKFYMTVEEAETTCMLLMKNKHCTRKSFENKFLILFHTVDTFFRCLFYFTLVLQVLTMLDNVQTDRRVVILSVSLVLSVVWLSKDVMLVMIQSMQCEKFYITIEKAETACIQRLKNKHYLDVVFVSDCERNLCKDMVQLNRVSFSKMSACGLFYIDGTLPLQLMGILTNYIVVILQTMFL

Organism: Spodoptera exigua (NCBI:txid7107)